Protein AF-A0A6C0BBP8-F1 (afdb_monomer_lite)

Sequence (235 aa):
MVKAAHTRLFLDLDGVFFDFEKSAIAILGESTKQAELKKREIWHELMDHKPSFFANLELMPGADALWLEIREFLERSGQNTPIFLTGCPRYKREEAEMGKEACVKKYFIKGEVHKISVKEDATIDDAMVYQERLNELLKTVGPNDAILILCRPDQKNFFSLTLPIPILLDDRDKAGPLWTQHPASLFIHHTSEPAANNNNSVRASLSEKAVDRSIERLREMKGGNRRITHRKRRT

pLDDT: mean 88.37, std 14.32, range [35.22, 98.81]

Structure (mmCIF, N/CA/C/O backbone):
data_AF-A0A6C0BBP8-F1
#
_entry.id   AF-A0A6C0BBP8-F1
#
loop_
_atom_site.group_PDB
_atom_site.id
_atom_site.type_symbol
_atom_site.label_atom_id
_atom_site.label_alt_id
_atom_site.label_comp_id
_atom_site.label_asym_id
_atom_site.label_entity_id
_atom_site.label_seq_id
_atom_site.pdbx_PDB_ins_code
_atom_site.Cartn_x
_atom_site.Cartn_y
_atom_site.Cartn_z
_atom_site.occupancy
_atom_site.B_iso_or_equiv
_atom_site.auth_seq_id
_atom_site.auth_comp_id
_atom_site.auth_asym_id
_atom_site.auth_atom_id
_atom_site.pdbx_PDB_model_num
ATOM 1 N N . MET A 1 1 ? 2.585 -2.259 25.552 1.00 56.44 1 MET A N 1
ATOM 2 C CA . MET A 1 1 ? 2.124 -3.008 24.362 1.00 56.44 1 MET A CA 1
ATOM 3 C C . MET A 1 1 ? 0.931 -2.264 23.782 1.00 56.44 1 MET A C 1
ATOM 5 O O . MET A 1 1 ? 0.000 -1.997 24.536 1.00 56.44 1 MET A O 1
ATOM 9 N N . VAL A 1 2 ? 0.989 -1.844 22.516 1.00 59.41 2 VAL A N 1
ATOM 10 C CA . VAL A 1 2 ? -0.114 -1.112 21.866 1.00 59.41 2 VAL A CA 1
ATOM 11 C C . VAL A 1 2 ? -1.269 -2.087 21.624 1.00 59.41 2 VAL A C 1
ATOM 13 O O . VAL A 1 2 ? -1.043 -3.177 21.108 1.00 59.41 2 VAL A O 1
ATOM 16 N N . LYS A 1 3 ? -2.487 -1.729 22.048 1.00 66.69 3 LYS A N 1
ATOM 17 C CA . LYS A 1 3 ? -3.697 -2.532 21.810 1.00 66.69 3 LYS A CA 1
ATOM 18 C C . LYS A 1 3 ? -4.296 -2.161 20.455 1.00 66.69 3 LYS A C 1
ATOM 20 O O . LYS A 1 3 ? -4.411 -0.972 20.170 1.00 66.69 3 LYS A O 1
ATOM 25 N N . ALA A 1 4 ? -4.770 -3.151 19.695 1.00 68.69 4 ALA A N 1
ATOM 26 C CA . ALA A 1 4 ? -5.400 -2.955 18.383 1.00 68.69 4 ALA A CA 1
ATOM 27 C C . ALA A 1 4 ? -6.434 -1.808 18.330 1.00 68.69 4 ALA A C 1
ATOM 29 O O . ALA A 1 4 ? -6.393 -1.024 17.389 1.00 68.69 4 ALA A O 1
ATOM 30 N N . ALA A 1 5 ? -7.279 -1.637 19.360 1.00 69.94 5 ALA A N 1
ATOM 31 C CA . ALA A 1 5 ? -8.317 -0.589 19.457 1.00 69.94 5 ALA A CA 1
ATOM 32 C C . ALA A 1 5 ? -7.810 0.870 19.358 1.00 69.94 5 ALA A C 1
ATOM 34 O O . ALA A 1 5 ? -8.608 1.798 19.338 1.00 69.94 5 ALA A O 1
ATOM 35 N N . HIS A 1 6 ? -6.493 1.084 19.334 1.00 83.94 6 HIS A N 1
ATOM 36 C CA . HIS A 1 6 ? -5.866 2.398 19.198 1.00 83.94 6 HIS A CA 1
ATOM 37 C C . HIS A 1 6 ? -4.852 2.410 18.052 1.00 83.94 6 HIS A C 1
ATOM 39 O O . HIS A 1 6 ? -3.803 3.038 18.178 1.00 83.94 6 HIS A O 1
ATOM 45 N N . THR A 1 7 ? -5.129 1.702 16.955 1.00 92.06 7 THR A N 1
ATOM 46 C CA . THR A 1 7 ? -4.211 1.622 15.810 1.00 92.06 7 THR A CA 1
ATOM 47 C C . THR A 1 7 ? -4.912 1.822 14.477 1.00 92.06 7 THR A C 1
ATOM 49 O O . THR A 1 7 ? -6.102 1.533 14.347 1.00 92.06 7 THR A O 1
ATOM 52 N N . ARG A 1 8 ? -4.165 2.322 13.491 1.00 95.00 8 ARG 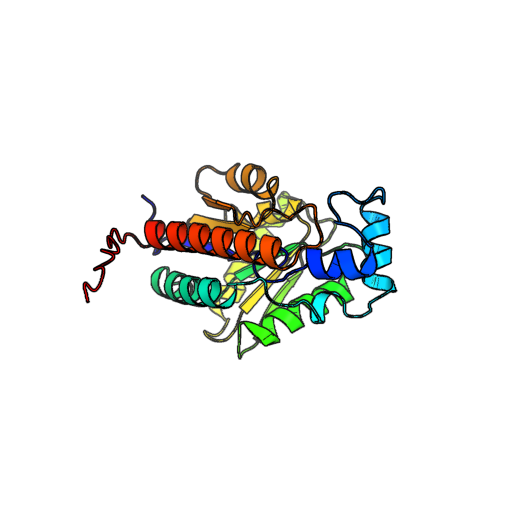A N 1
ATOM 53 C CA . ARG A 1 8 ? -4.596 2.465 12.099 1.00 95.00 8 ARG A CA 1
ATOM 54 C C . ARG A 1 8 ? -3.652 1.679 11.203 1.00 95.00 8 ARG A C 1
ATOM 56 O O . ARG A 1 8 ? -2.474 2.002 11.136 1.00 95.00 8 ARG A O 1
ATOM 63 N N . LEU A 1 9 ? -4.154 0.648 10.536 1.00 97.56 9 LEU A N 1
ATOM 64 C CA . LEU A 1 9 ? -3.364 -0.228 9.680 1.00 97.56 9 LEU A CA 1
ATOM 65 C C . LEU A 1 9 ? -3.413 0.245 8.222 1.00 97.56 9 LEU A C 1
ATOM 67 O O . LEU A 1 9 ? -4.486 0.325 7.618 1.00 97.56 9 LEU A O 1
ATOM 71 N N . PHE A 1 10 ? -2.228 0.511 7.679 1.00 98.56 10 PHE A N 1
ATOM 72 C CA . PHE A 1 10 ? -1.945 0.792 6.279 1.00 98.56 10 PHE A CA 1
ATOM 73 C C . PHE A 1 10 ? -1.281 -0.422 5.634 1.00 98.56 10 PHE A C 1
ATOM 75 O O . PHE A 1 10 ? -0.396 -1.050 6.220 1.00 98.56 10 PHE A O 1
ATOM 82 N N . LEU A 1 11 ? -1.711 -0.732 4.418 1.00 98.69 11 LEU A N 1
ATOM 83 C CA . LEU A 1 11 ? -1.349 -1.952 3.711 1.00 98.69 11 LEU A CA 1
ATOM 84 C C . LEU A 1 11 ? -0.648 -1.619 2.394 1.00 98.69 11 LEU A C 1
ATOM 86 O O . LEU A 1 11 ? -1.263 -1.000 1.524 1.00 98.69 11 LEU A O 1
ATOM 90 N N . ASP A 1 12 ? 0.608 -2.025 2.216 1.00 98.25 12 ASP A N 1
ATOM 91 C CA . ASP A 1 12 ? 1.195 -2.018 0.875 1.00 98.25 12 ASP A CA 1
ATOM 92 C C . ASP A 1 12 ? 0.559 -3.098 -0.010 1.00 98.25 12 ASP A C 1
ATOM 94 O O . ASP A 1 12 ? -0.065 -4.036 0.486 1.00 98.25 12 ASP A O 1
ATOM 98 N N . LEU A 1 13 ? 0.701 -2.949 -1.327 1.00 97.88 13 LEU A N 1
ATOM 99 C CA . LEU A 1 13 ? 0.168 -3.884 -2.317 1.00 97.88 13 LEU A CA 1
ATOM 100 C C . LEU A 1 13 ? 1.257 -4.765 -2.930 1.00 97.88 13 LEU A C 1
ATOM 102 O O . LEU A 1 13 ? 1.220 -5.989 -2.788 1.00 97.88 13 LEU A O 1
ATOM 106 N N . ASP A 1 14 ? 2.200 -4.147 -3.638 1.00 95.06 14 ASP A N 1
ATOM 107 C CA . ASP A 1 14 ? 3.232 -4.856 -4.396 1.00 95.06 14 ASP A CA 1
ATOM 108 C C . ASP A 1 14 ? 4.225 -5.504 -3.425 1.00 95.06 14 ASP A C 1
ATOM 110 O O . ASP A 1 14 ? 4.727 -4.825 -2.543 1.00 95.06 14 ASP A O 1
ATOM 114 N N . GLY A 1 15 ? 4.503 -6.803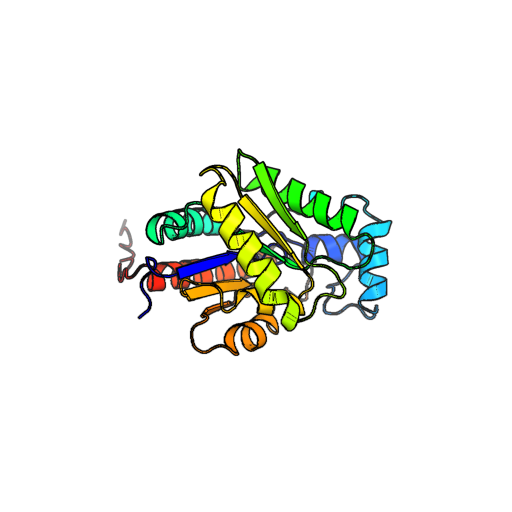 -3.566 1.00 92.62 15 GLY A N 1
ATOM 115 C CA . GLY A 1 15 ? 5.418 -7.530 -2.673 1.00 92.62 15 GLY A CA 1
ATOM 116 C C . GLY A 1 15 ? 4.793 -8.000 -1.353 1.00 92.62 15 GLY A C 1
ATOM 117 O O . GLY A 1 15 ? 5.368 -8.863 -0.691 1.00 92.62 15 GLY A O 1
ATOM 118 N N . VAL A 1 16 ? 3.594 -7.504 -1.017 1.00 95.94 16 VAL A N 1
ATOM 119 C CA . VAL A 1 16 ? 2.778 -7.955 0.124 1.00 95.94 16 VAL A CA 1
ATOM 120 C C . VAL A 1 16 ? 1.633 -8.852 -0.336 1.00 95.94 16 VAL A C 1
ATOM 122 O O . VAL A 1 16 ? 1.549 -10.019 0.034 1.00 95.94 16 VAL A O 1
ATOM 125 N N . PHE A 1 17 ? 0.737 -8.304 -1.154 1.00 96.94 17 PHE A N 1
ATOM 126 C CA . PHE A 1 17 ? -0.427 -9.022 -1.662 1.00 96.94 17 PHE A CA 1
ATOM 127 C C . PHE A 1 17 ? -0.263 -9.446 -3.105 1.00 96.94 17 PHE A C 1
ATOM 129 O O . PHE A 1 17 ? -0.800 -10.481 -3.478 1.00 96.94 17 PHE A O 1
ATOM 136 N N . PHE A 1 18 ? 0.443 -8.657 -3.913 1.00 96.06 18 PHE A N 1
ATOM 137 C CA . PHE A 1 18 ? 0.603 -8.907 -5.339 1.00 96.06 18 PHE A CA 1
ATOM 138 C C . PHE A 1 18 ? 2.038 -9.262 -5.692 1.00 96.06 18 PHE A C 1
ATOM 140 O O . PHE A 1 18 ? 2.983 -8.585 -5.278 1.00 96.06 18 PHE A O 1
ATOM 147 N N . ASP A 1 19 ? 2.186 -10.300 -6.510 1.00 93.56 19 ASP A N 1
ATOM 148 C CA . ASP A 1 19 ? 3.472 -10.808 -6.959 1.00 93.56 19 ASP A CA 1
ATOM 149 C C . ASP A 1 19 ? 4.033 -9.967 -8.121 1.00 93.56 19 ASP A C 1
ATOM 151 O O . ASP A 1 19 ? 4.077 -10.365 -9.294 1.00 93.56 19 ASP A O 1
ATOM 155 N N . PHE A 1 20 ? 4.436 -8.746 -7.765 1.00 93.62 20 PHE A N 1
ATOM 156 C CA . PHE A 1 20 ? 5.046 -7.779 -8.672 1.00 93.62 20 PHE A CA 1
ATOM 157 C C . PHE A 1 20 ? 6.337 -8.324 -9.287 1.00 93.62 20 PHE A C 1
ATOM 159 O O . PHE A 1 20 ? 6.495 -8.281 -10.503 1.00 93.62 20 PHE A O 1
ATOM 166 N N . GLU A 1 21 ? 7.239 -8.875 -8.468 1.00 91.31 21 GLU A N 1
ATOM 167 C CA . GLU A 1 21 ? 8.540 -9.364 -8.941 1.00 91.31 21 GLU A CA 1
ATOM 168 C C . GLU A 1 21 ? 8.397 -10.533 -9.920 1.00 91.31 21 GLU A C 1
ATOM 170 O O . GLU A 1 21 ? 9.077 -10.525 -10.938 1.00 91.31 21 GLU A O 1
ATOM 175 N N . LYS A 1 22 ? 7.495 -11.503 -9.696 1.00 90.44 22 LYS A N 1
ATOM 176 C CA . LYS A 1 22 ? 7.255 -12.582 -10.675 1.00 90.44 22 LYS A CA 1
ATOM 177 C C . LYS A 1 22 ? 6.798 -12.021 -12.019 1.00 90.44 22 LYS A C 1
ATOM 179 O O . LYS A 1 22 ? 7.275 -12.449 -13.068 1.00 90.44 22 LYS A O 1
ATOM 184 N N . SER A 1 23 ? 5.881 -11.055 -11.983 1.00 91.69 23 SER A N 1
ATOM 185 C CA . SER A 1 23 ? 5.358 -10.417 -13.193 1.00 91.69 23 SER A CA 1
ATOM 186 C C . SER A 1 23 ? 6.420 -9.575 -13.899 1.00 91.69 23 SER A C 1
ATOM 188 O O . SER A 1 23 ? 6.456 -9.553 -15.126 1.00 91.69 23 SER A O 1
ATOM 190 N N . ALA A 1 24 ? 7.293 -8.911 -13.139 1.00 92.06 24 ALA A N 1
ATOM 191 C CA . ALA A 1 24 ? 8.397 -8.128 -13.673 1.00 92.06 24 ALA A CA 1
ATOM 192 C C . ALA A 1 24 ? 9.485 -9.016 -14.290 1.00 92.06 24 ALA A C 1
ATOM 194 O O . ALA A 1 24 ? 9.882 -8.769 -15.422 1.00 92.06 24 ALA A O 1
ATOM 195 N N . ILE A 1 25 ? 9.893 -10.094 -13.614 1.00 91.25 25 ILE A N 1
ATOM 196 C CA . ILE A 1 25 ? 10.848 -11.091 -14.129 1.00 91.25 25 ILE A CA 1
ATOM 197 C C . ILE A 1 25 ? 10.368 -11.680 -15.458 1.00 91.25 25 ILE A C 1
ATOM 199 O O . ILE A 1 25 ? 11.166 -11.877 -16.367 1.00 91.25 25 ILE A O 1
ATOM 203 N N . ALA A 1 26 ? 9.066 -11.936 -15.606 1.00 90.88 26 ALA A N 1
ATOM 204 C CA . ALA A 1 26 ? 8.515 -12.460 -16.855 1.00 90.88 26 ALA A CA 1
ATOM 205 C C . ALA A 1 26 ? 8.679 -11.504 -18.056 1.00 90.88 26 ALA A C 1
ATOM 207 O O . ALA A 1 26 ? 8.594 -11.957 -19.194 1.00 90.88 26 ALA A O 1
ATOM 208 N N . ILE A 1 27 ? 8.893 -10.206 -17.807 1.00 91.88 27 ILE A N 1
ATOM 209 C CA . ILE A 1 27 ? 9.120 -9.178 -18.834 1.00 91.88 27 ILE A CA 1
ATOM 210 C C . ILE A 1 27 ? 10.618 -8.877 -18.972 1.00 91.88 27 ILE A C 1
ATOM 212 O O . ILE A 1 27 ? 11.138 -8.860 -20.080 1.00 91.88 27 ILE A O 1
ATOM 216 N N . LEU A 1 28 ? 11.310 -8.661 -17.852 1.00 90.81 28 LEU A N 1
ATOM 217 C CA . LEU A 1 28 ? 12.706 -8.216 -17.814 1.00 90.81 28 LEU A CA 1
ATOM 218 C C . LEU A 1 28 ? 13.717 -9.365 -17.941 1.00 90.81 28 LEU A C 1
ATOM 220 O O . LEU A 1 28 ? 14.885 -9.124 -18.215 1.00 90.81 28 LEU A O 1
ATOM 224 N N . GLY A 1 29 ? 13.298 -10.605 -17.685 1.00 89.44 29 GLY A N 1
ATOM 225 C CA . GLY A 1 29 ? 14.171 -11.779 -17.588 1.00 89.44 29 GLY A CA 1
ATOM 226 C C . GLY A 1 29 ? 14.846 -11.961 -16.221 1.00 89.44 29 GLY A C 1
ATOM 227 O O . GLY A 1 29 ? 15.272 -13.071 -15.901 1.00 89.44 29 GLY A O 1
ATOM 228 N N . GLU A 1 30 ? 14.890 -10.920 -15.387 1.00 87.81 30 GLU A N 1
ATOM 229 C CA . GLU A 1 30 ? 15.532 -10.911 -14.066 1.00 87.81 30 GLU A CA 1
ATOM 230 C C . GLU A 1 30 ? 14.780 -10.038 -13.041 1.00 87.81 30 GLU A C 1
ATOM 232 O O . GLU A 1 30 ? 13.800 -9.364 -13.367 1.00 87.81 30 GLU A O 1
ATOM 237 N N . SER A 1 31 ? 15.206 -10.076 -11.771 1.00 87.00 31 SER A N 1
ATOM 238 C CA . SER A 1 31 ? 14.578 -9.297 -10.692 1.00 87.00 31 SER A CA 1
ATOM 239 C C . SER A 1 31 ? 14.795 -7.797 -10.882 1.00 87.00 31 SER A C 1
ATOM 241 O O . SER A 1 31 ? 15.891 -7.361 -11.234 1.00 87.00 31 SER A O 1
ATOM 243 N N . THR A 1 32 ? 13.806 -6.971 -10.515 1.00 87.44 32 THR A N 1
ATOM 244 C CA . THR A 1 32 ? 13.956 -5.504 -10.602 1.00 87.44 32 THR A CA 1
ATOM 245 C C . THR A 1 32 ? 15.028 -4.948 -9.662 1.00 87.44 32 THR A C 1
ATOM 247 O O . THR A 1 32 ? 15.497 -3.826 -9.851 1.00 87.44 32 THR A O 1
ATOM 250 N N . LYS A 1 33 ? 15.430 -5.725 -8.645 1.00 83.12 33 LYS A N 1
ATOM 251 C CA . LYS A 1 33 ? 16.523 -5.386 -7.722 1.00 83.12 33 LYS A CA 1
ATOM 252 C C . LYS A 1 33 ? 17.910 -5.702 -8.294 1.00 83.12 33 LYS A C 1
ATOM 254 O O . LYS A 1 33 ? 18.888 -5.178 -7.770 1.00 83.12 33 LYS A O 1
ATOM 259 N N . GLN A 1 34 ? 17.987 -6.578 -9.296 1.00 82.88 34 GLN A N 1
ATOM 260 C CA . GLN A 1 34 ? 19.232 -7.050 -9.915 1.00 82.88 34 GLN A CA 1
ATOM 261 C C . GLN A 1 34 ? 19.459 -6.456 -11.304 1.00 82.88 34 GLN A C 1
ATOM 263 O O . GLN A 1 34 ? 20.612 -6.300 -11.690 1.00 82.88 34 GLN A O 1
ATOM 268 N N . ALA A 1 35 ? 18.376 -6.071 -11.986 1.00 81.38 35 ALA A N 1
ATOM 269 C CA . ALA A 1 35 ? 18.420 -5.490 -13.315 1.00 81.38 35 ALA A CA 1
ATOM 270 C C . ALA A 1 35 ? 19.452 -4.364 -13.429 1.00 81.38 35 ALA A C 1
ATOM 272 O O . ALA A 1 35 ? 19.453 -3.413 -12.642 1.00 81.38 35 ALA A O 1
ATOM 273 N N . GLU A 1 36 ? 20.281 -4.441 -14.470 1.00 83.50 36 GLU A N 1
ATOM 274 C CA . GLU A 1 36 ? 21.248 -3.387 -14.808 1.00 83.50 36 GLU A CA 1
ATOM 275 C C . GLU A 1 36 ? 20.557 -2.097 -15.294 1.00 83.50 36 GLU A C 1
ATOM 277 O O . GLU A 1 36 ? 21.160 -1.020 -15.327 1.00 83.50 36 GLU A O 1
ATOM 282 N N . LEU A 1 37 ? 19.269 -2.195 -15.638 1.00 83.12 37 LEU A N 1
ATOM 283 C CA . LEU A 1 37 ? 18.431 -1.084 -16.068 1.00 83.12 37 LEU A CA 1
ATOM 284 C C . LEU A 1 37 ? 18.240 -0.046 -14.961 1.00 83.12 37 LEU A C 1
ATOM 286 O O . LEU A 1 37 ? 17.970 -0.341 -13.793 1.00 83.12 37 LEU A O 1
ATOM 290 N N . LYS A 1 38 ? 18.252 1.229 -15.350 1.00 88.75 38 LYS A N 1
ATOM 291 C CA . LYS A 1 38 ? 17.847 2.310 -14.454 1.00 88.75 38 LYS A CA 1
ATOM 292 C C . LYS A 1 38 ? 16.368 2.156 -14.131 1.00 88.75 38 LYS A C 1
ATOM 294 O O . LYS A 1 38 ? 15.549 1.811 -14.976 1.00 88.75 38 LYS A O 1
ATOM 299 N N . LYS A 1 39 ? 15.974 2.579 -12.929 1.00 85.06 39 LYS A N 1
ATOM 300 C CA . LYS A 1 39 ? 14.572 2.535 -12.476 1.00 85.06 39 LYS A CA 1
ATOM 301 C C . LYS A 1 39 ? 13.571 3.137 -13.472 1.00 85.06 39 LYS A C 1
ATOM 303 O O . LYS A 1 39 ? 12.444 2.668 -13.557 1.00 85.06 39 LYS A O 1
ATOM 308 N N . ARG A 1 40 ? 13.955 4.191 -14.201 1.00 88.12 40 ARG A N 1
ATOM 309 C CA . ARG A 1 40 ? 13.107 4.783 -15.246 1.00 88.12 40 ARG A CA 1
ATOM 310 C C . ARG A 1 40 ? 12.868 3.803 -16.397 1.00 88.12 40 ARG A C 1
ATOM 312 O O . ARG A 1 40 ? 11.730 3.674 -16.823 1.00 88.12 40 ARG A O 1
ATOM 319 N N . GLU A 1 41 ? 13.918 3.137 -16.863 1.00 90.94 41 GLU A N 1
ATOM 320 C CA . GLU A 1 41 ? 13.879 2.165 -17.962 1.00 90.94 41 GLU A CA 1
ATOM 321 C C . GLU A 1 41 ? 13.039 0.951 -17.567 1.00 90.94 41 GLU A C 1
ATOM 323 O O . GLU A 1 41 ? 12.155 0.574 -18.320 1.00 90.94 41 GLU A O 1
ATOM 328 N N . ILE A 1 42 ? 13.182 0.452 -16.331 1.00 91.38 42 ILE A N 1
ATOM 329 C CA . ILE A 1 42 ? 12.315 -0.613 -15.795 1.00 91.38 42 ILE A CA 1
ATOM 330 C C . ILE A 1 42 ? 10.830 -0.258 -15.954 1.00 91.38 42 ILE A C 1
ATOM 332 O O . ILE A 1 42 ? 10.040 -1.084 -16.397 1.00 91.38 42 ILE A O 1
ATOM 336 N N . TRP A 1 43 ? 10.419 0.972 -15.625 1.00 92.06 43 TRP A N 1
ATOM 337 C CA . TRP A 1 43 ? 9.009 1.352 -15.771 1.00 92.06 43 TRP A CA 1
ATOM 338 C C . TRP A 1 43 ? 8.546 1.430 -17.222 1.00 92.06 43 TRP A C 1
ATOM 340 O O . TRP A 1 43 ? 7.390 1.101 -17.478 1.00 92.06 43 TRP A O 1
ATOM 350 N N . HIS A 1 44 ? 9.415 1.844 -18.146 1.00 92.31 44 HIS A N 1
ATOM 351 C CA . HIS A 1 44 ? 9.116 1.782 -19.576 1.00 92.31 44 HIS A CA 1
ATOM 352 C C . HIS A 1 44 ? 8.905 0.330 -20.005 1.00 92.31 44 HIS A C 1
ATOM 354 O O . HIS A 1 44 ? 7.838 -0.002 -20.509 1.00 92.31 44 HIS A O 1
ATOM 360 N N . GLU A 1 45 ? 9.850 -0.553 -19.682 1.00 93.06 45 GLU A N 1
ATOM 361 C CA . GLU A 1 45 ? 9.767 -1.974 -20.023 1.00 93.06 45 GLU A CA 1
ATOM 362 C C . GLU A 1 45 ? 8.469 -2.616 -19.521 1.00 93.06 45 GLU A C 1
ATOM 364 O O . GLU A 1 45 ? 7.734 -3.223 -20.300 1.00 93.06 45 GLU A O 1
ATOM 369 N N . LEU A 1 46 ? 8.132 -2.424 -18.242 1.00 92.75 46 LEU A N 1
ATOM 370 C CA . LEU A 1 46 ? 6.941 -3.028 -17.640 1.00 92.75 46 LEU A CA 1
ATOM 371 C C . LEU A 1 46 ? 5.631 -2.472 -18.214 1.00 92.75 46 LEU A C 1
ATOM 373 O O . LEU A 1 46 ? 4.700 -3.237 -18.472 1.00 92.75 46 LEU A O 1
ATOM 377 N N . MET A 1 47 ? 5.537 -1.150 -18.386 1.00 91.81 47 MET A N 1
ATOM 378 C CA . MET A 1 47 ? 4.280 -0.480 -18.743 1.00 91.81 47 MET A CA 1
ATOM 379 C C . MET A 1 47 ? 4.040 -0.393 -20.257 1.00 91.81 47 MET A C 1
ATOM 381 O O . MET A 1 47 ? 2.895 -0.208 -20.674 1.00 91.81 47 MET A O 1
ATOM 385 N N . ASP A 1 48 ? 5.081 -0.515 -21.083 1.00 91.62 48 ASP A N 1
ATOM 386 C CA . ASP A 1 48 ? 4.958 -0.503 -22.545 1.00 91.62 48 ASP A CA 1
ATOM 387 C C . ASP A 1 48 ? 4.744 -1.912 -23.111 1.00 91.62 48 ASP A C 1
ATOM 389 O O . ASP A 1 48 ? 3.872 -2.091 -23.961 1.00 91.62 48 ASP A O 1
ATOM 393 N N . HIS A 1 49 ? 5.444 -2.932 -22.597 1.00 85.94 49 HIS A N 1
ATOM 394 C CA . HIS A 1 49 ? 5.282 -4.314 -23.075 1.00 85.94 49 HIS A CA 1
ATOM 395 C C . HIS A 1 49 ? 3.998 -4.981 -22.585 1.00 85.94 49 HIS A C 1
ATOM 397 O O . HIS A 1 49 ? 3.480 -5.892 -23.234 1.00 85.94 49 HIS A O 1
ATOM 403 N N . LYS A 1 50 ? 3.468 -4.543 -21.439 1.00 83.81 50 LYS A N 1
ATOM 404 C CA . LYS A 1 50 ? 2.233 -5.083 -20.873 1.00 83.81 50 LYS A CA 1
ATOM 405 C C . LYS A 1 50 ? 1.301 -3.950 -20.446 1.00 83.81 50 LYS A C 1
ATOM 407 O O . LYS A 1 50 ? 1.220 -3.640 -19.254 1.00 83.81 50 LYS A O 1
ATOM 412 N N . PRO A 1 51 ? 0.550 -3.351 -21.391 1.00 75.88 51 PRO A N 1
ATOM 413 C CA . PRO A 1 51 ? -0.575 -2.491 -21.043 1.00 75.88 51 PRO A CA 1
ATOM 414 C C . PRO A 1 51 ? -1.467 -3.228 -20.034 1.00 75.88 51 PRO A C 1
ATOM 416 O O . PRO A 1 51 ? -1.734 -4.421 -20.185 1.00 75.88 51 PRO A O 1
ATOM 419 N N . SER A 1 52 ? -1.858 -2.555 -18.951 1.00 88.75 52 SER A N 1
ATOM 420 C CA . SER A 1 52 ? -2.542 -3.178 -17.802 1.00 88.75 52 SER A CA 1
ATOM 421 C C . SER A 1 52 ? -1.680 -4.118 -16.937 1.00 88.75 52 SER A C 1
ATOM 423 O O . SER A 1 52 ? -2.226 -5.000 -16.271 1.00 88.75 52 SER A O 1
ATOM 425 N N . PHE A 1 53 ? -0.355 -3.925 -16.888 1.00 94.88 53 PHE A N 1
ATOM 426 C CA . PHE A 1 53 ? 0.572 -4.671 -16.020 1.00 94.88 53 PHE A CA 1
ATOM 427 C C . PHE A 1 53 ? 0.023 -4.861 -14.596 1.00 94.88 53 PHE A C 1
ATOM 429 O O . PHE A 1 53 ? -0.148 -5.993 -14.145 1.00 94.88 53 PHE A O 1
ATOM 436 N N . PHE A 1 54 ? -0.343 -3.760 -13.926 1.00 95.62 54 PHE A N 1
ATOM 437 C CA . PHE A 1 54 ? -0.834 -3.794 -12.546 1.00 95.62 54 PHE A CA 1
ATOM 438 C C . PHE A 1 54 ? -2.185 -4.498 -12.387 1.00 95.62 54 PHE A C 1
ATOM 440 O O . PHE A 1 54 ? -2.389 -5.148 -11.372 1.00 95.62 54 PHE A O 1
ATOM 447 N N . ALA A 1 55 ? -3.084 -4.418 -13.374 1.00 95.31 55 ALA A N 1
ATOM 448 C CA . ALA A 1 55 ? -4.410 -5.046 -13.298 1.00 95.31 55 ALA A CA 1
ATOM 449 C C . ALA A 1 55 ? -4.352 -6.584 -13.362 1.00 95.31 55 ALA A C 1
ATOM 451 O O . ALA A 1 55 ? -5.309 -7.268 -13.000 1.00 95.31 55 ALA A O 1
ATOM 452 N N . ASN A 1 56 ? -3.234 -7.120 -13.857 1.00 93.94 56 ASN A N 1
ATOM 453 C CA . ASN A 1 56 ? -3.030 -8.541 -14.108 1.00 93.94 56 ASN A CA 1
ATOM 454 C C . ASN A 1 56 ? -2.074 -9.194 -13.106 1.00 93.94 56 ASN A C 1
ATOM 456 O O . ASN A 1 56 ? -1.631 -10.318 -13.341 1.00 93.94 56 ASN A O 1
ATOM 460 N N . LEU A 1 57 ? -1.734 -8.504 -12.015 1.00 94.94 57 LEU A N 1
ATOM 461 C CA . LEU A 1 57 ? -0.892 -9.090 -10.984 1.00 94.94 57 LEU A CA 1
ATOM 462 C C . LEU A 1 57 ? -1.620 -10.246 -10.289 1.00 94.94 57 LEU A C 1
ATOM 464 O O . LEU A 1 57 ? -2.805 -10.173 -9.937 1.00 94.94 57 LEU A O 1
ATOM 468 N N . GLU A 1 58 ? -0.883 -11.332 -10.095 1.00 94.00 58 GLU A N 1
ATOM 469 C CA . GLU A 1 58 ? -1.323 -12.476 -9.307 1.00 94.00 58 GLU A CA 1
ATOM 470 C C . GLU A 1 58 ? -1.119 -12.200 -7.818 1.00 94.00 58 GLU A C 1
ATOM 472 O O . GLU A 1 58 ? -0.258 -11.404 -7.433 1.00 94.00 58 GLU A O 1
ATOM 477 N N . LEU A 1 59 ? -1.910 -12.861 -6.973 1.00 95.06 59 LEU A N 1
ATOM 478 C CA . LEU A 1 59 ? -1.703 -12.805 -5.532 1.00 95.06 59 LEU A CA 1
ATOM 479 C C . LEU A 1 59 ? -0.391 -13.501 -5.137 1.00 95.06 59 LEU A C 1
ATOM 481 O O . LEU A 1 59 ? -0.024 -14.528 -5.708 1.00 95.06 59 LEU A O 1
ATOM 485 N N . MET A 1 60 ? 0.275 -12.966 -4.118 1.00 93.50 60 MET A N 1
ATOM 486 C CA . MET A 1 60 ? 1.372 -13.637 -3.427 1.00 93.50 60 MET A CA 1
ATOM 487 C C . MET A 1 60 ? 0.856 -14.927 -2.765 1.00 93.50 60 MET A C 1
ATOM 489 O O . MET A 1 60 ? -0.262 -14.944 -2.236 1.00 93.50 60 MET A O 1
ATOM 493 N N . PRO A 1 61 ? 1.649 -16.011 -2.732 1.00 91.44 61 PRO A N 1
ATOM 494 C CA . PRO A 1 61 ? 1.304 -17.201 -1.957 1.00 91.44 61 PRO A CA 1
ATOM 495 C C . PRO A 1 61 ? 1.033 -16.857 -0.482 1.00 91.44 61 PRO A C 1
ATOM 497 O O . PRO A 1 61 ? 1.860 -16.215 0.169 1.00 91.44 61 PRO A O 1
ATOM 500 N N . GLY A 1 62 ? -0.135 -17.262 0.030 1.00 93.31 62 GLY A N 1
ATOM 501 C CA . GLY A 1 62 ? -0.603 -16.969 1.393 1.00 93.31 62 GLY A CA 1
ATOM 502 C C . GLY A 1 62 ? -1.280 -15.601 1.584 1.00 93.31 62 GLY A C 1
ATOM 503 O O . GLY A 1 62 ? -1.663 -15.261 2.706 1.00 93.31 62 GLY A O 1
ATOM 504 N N . ALA A 1 63 ? -1.454 -14.803 0.523 1.00 94.62 63 ALA A N 1
ATOM 505 C CA . ALA A 1 63 ? -2.119 -13.498 0.600 1.00 94.62 63 ALA A CA 1
ATOM 506 C C . ALA A 1 63 ? -3.571 -13.582 1.109 1.00 94.62 63 ALA A C 1
ATOM 508 O O . ALA A 1 63 ? -4.049 -12.663 1.771 1.00 94.62 63 ALA A O 1
ATOM 509 N N . ASP A 1 64 ? -4.268 -14.681 0.830 1.00 95.19 64 ASP A N 1
ATOM 510 C CA . ASP A 1 64 ? -5.615 -14.978 1.318 1.00 95.19 64 ASP A CA 1
ATOM 511 C C . ASP A 1 64 ? -5.647 -15.187 2.840 1.00 95.19 64 ASP A C 1
ATOM 513 O O . ASP A 1 64 ? -6.476 -14.592 3.534 1.00 95.19 64 ASP A O 1
ATOM 517 N N . ALA A 1 65 ? -4.700 -15.964 3.373 1.00 96.12 65 ALA A N 1
ATOM 518 C CA . ALA A 1 65 ? -4.536 -16.170 4.809 1.00 96.12 65 ALA A CA 1
ATOM 519 C C . ALA A 1 65 ? -4.167 -14.861 5.525 1.00 96.12 65 ALA A C 1
ATOM 521 O O . ALA A 1 65 ? -4.737 -14.540 6.573 1.00 96.12 65 ALA A O 1
ATOM 522 N N . LEU A 1 66 ? -3.263 -14.070 4.934 1.00 97.31 66 LEU A N 1
ATOM 523 C CA . LEU A 1 66 ? -2.916 -12.743 5.440 1.00 97.31 66 LEU A CA 1
ATOM 524 C C . LEU A 1 66 ? -4.136 -11.812 5.447 1.00 97.31 66 LEU A C 1
ATOM 526 O O . LEU A 1 66 ? -4.392 -11.133 6.443 1.00 97.31 66 LEU A O 1
ATOM 530 N N . TRP A 1 67 ? -4.909 -11.797 4.359 1.00 97.75 67 TRP A N 1
ATOM 531 C CA . TRP A 1 67 ? -6.099 -10.959 4.239 1.00 97.75 67 TRP A CA 1
ATOM 532 C C . TRP A 1 67 ? -7.159 -11.302 5.287 1.00 97.75 67 TRP A C 1
ATOM 534 O O . TRP A 1 67 ? -7.726 -10.396 5.901 1.00 97.75 67 TRP A O 1
ATOM 544 N N . LEU A 1 68 ? -7.389 -12.591 5.553 1.00 96.25 68 LEU A N 1
ATOM 545 C CA . LEU A 1 68 ? -8.301 -13.034 6.607 1.00 96.25 68 LEU A CA 1
ATOM 546 C C . LEU A 1 68 ? -7.880 -12.492 7.984 1.00 96.25 68 LEU A C 1
ATOM 548 O O . LEU A 1 68 ? -8.696 -11.910 8.700 1.00 96.25 68 LEU A O 1
ATOM 552 N N . GLU A 1 69 ? -6.598 -12.617 8.335 1.00 96.38 69 GLU A N 1
ATOM 553 C CA . GLU A 1 69 ? -6.074 -12.123 9.614 1.00 96.38 69 GLU A CA 1
ATOM 554 C C . GLU A 1 69 ? -6.181 -10.593 9.734 1.00 96.38 69 GLU A C 1
ATOM 556 O O . GLU A 1 69 ? -6.493 -10.071 10.814 1.00 96.38 69 GLU A O 1
ATOM 561 N N . ILE A 1 70 ? -5.954 -9.880 8.626 1.00 96.44 70 ILE A N 1
ATOM 562 C CA . ILE A 1 70 ? -6.108 -8.426 8.530 1.00 96.44 70 ILE A CA 1
ATOM 563 C C . ILE A 1 70 ? -7.561 -8.023 8.741 1.00 96.44 70 ILE A C 1
ATOM 565 O O . ILE A 1 70 ? -7.809 -7.129 9.541 1.00 96.44 70 ILE A O 1
ATOM 569 N N . ARG A 1 71 ? -8.532 -8.687 8.104 1.00 95.19 71 ARG A N 1
ATOM 570 C CA . ARG A 1 71 ? -9.962 -8.395 8.313 1.00 95.19 71 ARG A CA 1
ATOM 571 C C . ARG A 1 71 ? -10.343 -8.508 9.788 1.00 95.19 71 ARG A C 1
ATOM 573 O O . ARG A 1 71 ? -10.969 -7.597 10.324 1.00 95.19 71 ARG A O 1
ATOM 580 N N . GLU A 1 72 ? -9.885 -9.558 10.465 1.00 93.25 72 GLU A N 1
ATOM 581 C CA . GLU A 1 72 ? -10.082 -9.695 11.912 1.00 93.25 72 GLU A CA 1
ATOM 582 C C . GLU A 1 72 ? -9.342 -8.621 12.732 1.00 93.25 72 GLU A C 1
ATOM 584 O O . GLU A 1 72 ? -9.779 -8.246 13.821 1.00 93.25 72 GLU A O 1
ATOM 589 N N . PHE A 1 73 ? -8.171 -8.162 12.274 1.00 94.25 73 PHE A N 1
ATOM 590 C CA . PHE A 1 73 ? -7.429 -7.080 12.929 1.00 94.25 73 PHE A CA 1
ATOM 591 C C . PHE A 1 73 ? -8.183 -5.758 12.833 1.00 94.25 73 PHE A C 1
ATOM 593 O O . PHE A 1 73 ? -8.366 -5.095 13.851 1.00 94.25 73 PHE A O 1
ATOM 600 N N . LEU A 1 74 ? -8.645 -5.428 11.631 1.00 94.19 74 LEU A N 1
ATOM 601 C CA . LEU A 1 74 ? -9.408 -4.230 11.306 1.00 94.19 74 LEU A CA 1
ATOM 602 C C . LEU A 1 74 ? -10.698 -4.136 12.131 1.00 94.19 74 LEU A C 1
ATOM 604 O O . LEU A 1 74 ? -10.958 -3.112 12.760 1.00 94.19 74 LEU A O 1
ATOM 608 N N . GLU A 1 75 ? -11.454 -5.232 12.227 1.00 91.25 75 GLU A N 1
ATOM 609 C CA . GLU A 1 75 ? -12.658 -5.294 13.063 1.00 91.25 75 GLU A CA 1
ATOM 610 C C . GLU A 1 75 ? -12.345 -4.987 14.539 1.00 91.25 75 GLU A C 1
ATOM 612 O O . GLU A 1 75 ? -13.013 -4.172 15.175 1.00 91.25 75 GLU A O 1
ATOM 617 N N . ARG A 1 76 ? -11.276 -5.576 15.090 1.00 89.19 76 ARG A N 1
ATOM 618 C CA . ARG A 1 76 ? -10.878 -5.358 16.493 1.00 89.19 76 ARG A CA 1
ATOM 619 C C . ARG A 1 76 ? -10.272 -3.987 16.762 1.00 89.19 76 ARG A C 1
ATOM 621 O O . ARG A 1 76 ? -10.330 -3.524 17.902 1.00 89.19 76 ARG A O 1
ATOM 628 N N . SER A 1 77 ? -9.638 -3.370 15.768 1.00 89.94 77 SER A N 1
ATOM 629 C CA . SER A 1 77 ? -9.113 -2.013 15.902 1.00 89.94 77 SER A CA 1
ATOM 630 C C . SER A 1 77 ? -10.201 -0.946 15.783 1.00 89.94 77 SER A C 1
ATOM 632 O O . SER A 1 77 ? -9.937 0.212 16.094 1.00 89.94 77 SER A O 1
ATOM 634 N N . GLY A 1 78 ? -11.414 -1.324 15.360 1.00 90.81 78 GLY A N 1
ATOM 635 C CA . GLY A 1 78 ? -12.480 -0.389 15.003 1.00 90.81 78 GLY A CA 1
ATOM 636 C C . GLY A 1 78 ? -12.249 0.294 13.650 1.00 90.81 78 GLY A C 1
ATOM 637 O O . GLY A 1 78 ? -12.967 1.231 13.302 1.00 90.81 78 GLY A O 1
ATOM 638 N N . GLN A 1 79 ? -11.252 -0.150 12.876 1.00 92.62 79 GLN A N 1
ATOM 639 C CA . GLN A 1 79 ? -11.021 0.325 11.518 1.00 92.62 79 GLN A CA 1
ATOM 640 C C . GLN A 1 79 ? -11.902 -0.479 10.557 1.00 92.62 79 GLN A C 1
ATOM 642 O O . GLN A 1 79 ? -11.490 -1.498 10.019 1.00 92.62 79 GLN A O 1
ATOM 647 N N . ASN A 1 80 ? -13.116 0.000 10.299 1.00 87.50 80 ASN A N 1
ATOM 648 C CA . ASN A 1 80 ? -14.092 -0.729 9.477 1.00 87.50 80 ASN A CA 1
ATOM 649 C C . ASN A 1 80 ? -13.748 -0.790 7.977 1.00 87.50 80 ASN A C 1
ATOM 651 O O . ASN A 1 80 ? -14.383 -1.539 7.236 1.00 87.50 80 ASN A O 1
ATOM 655 N N . THR A 1 81 ? -12.746 -0.028 7.531 1.00 94.75 81 THR A N 1
ATOM 656 C CA . THR A 1 81 ? -12.367 0.090 6.120 1.00 94.75 81 THR A CA 1
ATOM 657 C C . THR A 1 81 ? -10.870 -0.176 5.937 1.00 94.75 81 THR A C 1
ATOM 659 O O . THR A 1 81 ? -10.045 0.465 6.598 1.00 94.75 81 THR A O 1
ATOM 662 N N . PRO A 1 82 ? -10.472 -1.098 5.044 1.00 97.75 82 PRO A N 1
ATOM 663 C CA . PRO A 1 82 ? -9.068 -1.289 4.709 1.00 97.75 82 PRO A CA 1
ATOM 664 C C . PRO A 1 82 ? -8.492 -0.046 4.022 1.00 97.75 82 PRO A C 1
ATOM 666 O O . PRO A 1 82 ? -9.128 0.554 3.151 1.00 97.75 82 PRO A O 1
ATOM 669 N N . ILE A 1 83 ? -7.270 0.321 4.409 1.00 98.62 83 ILE A N 1
ATOM 670 C CA . ILE A 1 83 ? -6.524 1.432 3.815 1.00 98.62 83 ILE A CA 1
ATOM 671 C C . ILE A 1 83 ? -5.288 0.853 3.136 1.00 98.62 83 ILE A C 1
ATOM 673 O O . ILE A 1 83 ? -4.345 0.415 3.797 1.00 98.62 83 ILE A O 1
ATOM 677 N N . PHE A 1 84 ? -5.289 0.863 1.810 1.00 98.75 84 PHE A N 1
ATOM 678 C CA . PHE A 1 84 ? -4.122 0.510 1.016 1.00 98.75 84 PHE A CA 1
ATOM 679 C C . PHE A 1 84 ? -3.265 1.757 0.797 1.00 98.75 84 PHE A C 1
ATOM 681 O O . PHE A 1 84 ? -3.773 2.788 0.364 1.00 98.75 84 PHE A O 1
ATOM 688 N N . LEU A 1 85 ? -1.972 1.672 1.102 1.00 98.75 85 LEU A N 1
ATOM 689 C CA . LEU A 1 85 ? -0.984 2.735 0.928 1.00 98.75 85 LEU A CA 1
ATOM 690 C C . LEU A 1 85 ? 0.160 2.203 0.068 1.00 98.75 85 LEU A C 1
ATOM 692 O O . LEU A 1 85 ? 1.126 1.626 0.569 1.00 98.75 85 LEU A O 1
ATOM 696 N N . THR A 1 86 ? 0.036 2.400 -1.242 1.00 98.25 86 THR A N 1
ATOM 697 C CA . THR A 1 86 ? 0.904 1.770 -2.241 1.00 98.25 86 THR A CA 1
ATOM 698 C C . THR A 1 86 ? 1.707 2.792 -3.028 1.00 98.25 86 THR A C 1
ATOM 700 O O . THR A 1 86 ? 1.246 3.886 -3.358 1.00 98.25 86 THR A O 1
ATOM 703 N N . GLY A 1 87 ? 2.920 2.380 -3.400 1.00 96.25 87 GLY A N 1
ATOM 704 C CA . GLY A 1 87 ? 3.706 3.101 -4.394 1.00 96.25 87 GLY A CA 1
ATOM 705 C C . GLY A 1 87 ? 3.010 3.104 -5.759 1.00 96.25 87 GLY A C 1
ATOM 706 O O . GLY A 1 87 ? 2.438 2.087 -6.145 1.00 96.25 87 GLY A O 1
ATOM 707 N N . CYS A 1 88 ? 3.105 4.205 -6.499 1.00 94.94 88 CYS A N 1
ATOM 708 C CA . CYS A 1 88 ? 2.672 4.327 -7.888 1.00 94.94 88 CYS A CA 1
ATOM 709 C C . CYS A 1 88 ? 3.817 4.920 -8.732 1.00 94.94 88 CYS A C 1
ATOM 711 O O . CYS A 1 88 ? 4.461 5.880 -8.286 1.00 94.94 88 CYS A O 1
ATOM 713 N N . PRO A 1 89 ? 4.141 4.353 -9.910 1.00 93.31 89 PRO A N 1
ATOM 714 C CA . PRO A 1 89 ? 5.166 4.917 -10.781 1.00 93.31 89 PRO A CA 1
ATOM 715 C C . PRO A 1 89 ? 4.738 6.284 -11.329 1.00 93.31 89 PRO A C 1
ATOM 717 O O . PRO A 1 89 ? 3.551 6.563 -11.474 1.00 93.31 89 PRO A O 1
ATOM 720 N N . ARG A 1 90 ? 5.728 7.128 -11.651 1.00 92.50 90 ARG A N 1
ATOM 721 C CA . ARG A 1 90 ? 5.497 8.403 -12.358 1.00 92.50 90 ARG A CA 1
ATOM 722 C C . ARG A 1 90 ? 5.159 8.175 -13.829 1.00 92.50 90 ARG A C 1
ATOM 724 O O . ARG A 1 90 ? 4.301 8.828 -14.408 1.00 92.50 90 ARG A O 1
ATOM 731 N N . TYR A 1 91 ? 5.862 7.228 -14.447 1.00 93.50 91 TYR A N 1
ATOM 732 C CA . TYR A 1 91 ? 5.614 6.864 -15.833 1.00 93.50 91 TYR A CA 1
ATOM 733 C C . TYR A 1 91 ? 4.276 6.130 -15.951 1.00 93.50 91 TYR A C 1
ATOM 735 O O . TYR A 1 91 ? 4.037 5.195 -15.186 1.00 93.50 91 TYR A O 1
ATOM 743 N N . LYS A 1 92 ? 3.414 6.574 -16.880 1.00 94.75 92 LYS A N 1
ATOM 744 C CA . LYS A 1 92 ? 2.052 6.042 -17.086 1.00 94.75 92 LYS A CA 1
ATOM 745 C C . LYS A 1 92 ? 1.259 5.903 -15.781 1.00 94.75 92 LYS A C 1
ATOM 747 O O . LYS A 1 92 ? 0.588 4.903 -15.531 1.00 94.75 92 LYS A O 1
ATOM 752 N N . ARG A 1 93 ? 1.359 6.925 -14.926 1.00 94.25 93 ARG A N 1
ATOM 753 C CA . ARG A 1 93 ? 0.783 6.917 -13.582 1.00 94.25 93 ARG A CA 1
ATOM 754 C C . ARG A 1 93 ? -0.704 6.576 -13.575 1.00 94.25 93 ARG A C 1
ATOM 756 O O . ARG A 1 93 ? -1.101 5.694 -12.830 1.00 94.25 93 ARG A O 1
ATOM 763 N N . GLU A 1 94 ? -1.505 7.228 -14.412 1.00 95.12 94 GLU A N 1
ATOM 764 C CA . GLU A 1 94 ? -2.953 6.993 -14.477 1.00 95.12 94 GLU A CA 1
ATOM 765 C C . GLU A 1 94 ? -3.288 5.523 -14.781 1.00 95.12 94 GLU A C 1
ATOM 767 O O . GLU A 1 94 ? -4.101 4.917 -14.085 1.00 95.12 94 GLU A O 1
ATOM 772 N N . GLU A 1 95 ? -2.588 4.904 -15.737 1.00 96.00 95 GLU A N 1
ATOM 773 C CA . GLU A 1 95 ? -2.742 3.477 -16.047 1.00 96.00 95 GLU A CA 1
ATOM 774 C C . GLU A 1 95 ? -2.382 2.586 -14.851 1.00 96.00 95 GLU A C 1
ATOM 776 O O . GLU A 1 95 ? -3.074 1.605 -14.565 1.00 96.00 95 GLU A O 1
ATOM 781 N N . ALA A 1 96 ? -1.317 2.930 -14.121 1.00 95.88 96 ALA A N 1
ATOM 782 C CA . ALA A 1 96 ? -0.913 2.202 -12.925 1.00 95.88 96 ALA A CA 1
ATOM 783 C C . ALA A 1 96 ? -1.924 2.356 -11.776 1.00 95.88 96 ALA A C 1
ATOM 785 O O . ALA A 1 96 ? -2.233 1.372 -11.101 1.00 95.88 96 ALA A O 1
ATOM 786 N N . GLU A 1 97 ? -2.477 3.556 -11.576 1.00 97.38 97 GLU A N 1
ATOM 787 C CA . GLU A 1 97 ? -3.530 3.814 -10.590 1.00 97.38 97 GLU A CA 1
ATOM 788 C C . GLU A 1 97 ? -4.791 3.004 -10.899 1.00 97.38 97 GLU A C 1
ATOM 790 O O . GLU A 1 97 ? -5.309 2.322 -10.012 1.00 97.38 97 GLU A O 1
ATOM 795 N N . MET A 1 98 ? -5.249 3.014 -12.157 1.00 97.38 98 MET A N 1
ATOM 796 C CA . MET A 1 98 ? -6.392 2.207 -12.596 1.00 97.38 98 MET A CA 1
ATOM 797 C C . MET A 1 98 ? -6.140 0.710 -12.409 1.00 97.38 98 MET A C 1
ATOM 799 O O . MET A 1 98 ? -7.015 -0.010 -11.931 1.00 97.38 98 MET A O 1
ATOM 803 N N . GLY A 1 99 ? -4.944 0.226 -12.755 1.00 97.50 99 GLY A N 1
ATOM 804 C CA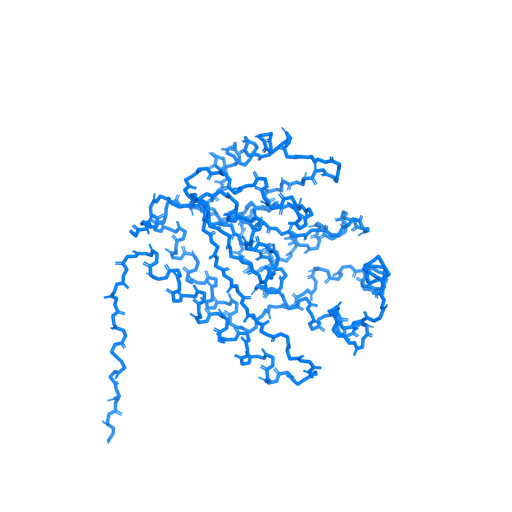 . GLY A 1 99 ? -4.609 -1.188 -12.602 1.00 97.50 99 GLY A CA 1
ATOM 805 C C . GLY A 1 99 ? -4.593 -1.636 -11.140 1.00 97.50 99 GLY A C 1
ATOM 806 O O . GLY A 1 99 ? -5.135 -2.690 -10.810 1.00 97.50 99 GLY A O 1
ATOM 807 N N . LYS A 1 100 ? -4.044 -0.812 -10.243 1.00 98.00 100 LYS A N 1
ATOM 808 C CA . LYS A 1 100 ? -4.053 -1.078 -8.797 1.00 98.00 100 LYS A CA 1
ATOM 809 C C . LYS A 1 100 ? -5.463 -1.035 -8.215 1.00 98.00 100 LYS A C 1
ATOM 811 O O . LYS A 1 100 ? -5.809 -1.907 -7.420 1.00 98.00 100 LYS A O 1
ATOM 816 N N . GLU A 1 101 ? -6.287 -0.076 -8.638 1.00 98.25 101 GLU A N 1
ATOM 817 C CA . GLU A 1 101 ? -7.706 -0.025 -8.275 1.00 98.25 101 GLU A CA 1
ATOM 818 C C . GLU A 1 101 ? -8.434 -1.307 -8.701 1.00 98.25 101 GLU A C 1
ATOM 820 O O . GLU A 1 101 ? -9.108 -1.930 -7.879 1.00 98.25 101 GLU A O 1
ATOM 825 N N . ALA A 1 102 ? -8.255 -1.737 -9.955 1.00 97.62 102 ALA A N 1
ATOM 826 C CA . ALA A 1 102 ? -8.869 -2.953 -10.483 1.00 97.62 102 ALA A CA 1
ATOM 827 C C . ALA A 1 102 ? -8.460 -4.195 -9.678 1.00 97.62 102 ALA A C 1
ATOM 829 O O . ALA A 1 102 ? -9.306 -5.025 -9.346 1.00 97.62 102 ALA A O 1
ATOM 830 N N . CYS A 1 103 ? -7.186 -4.294 -9.297 1.00 97.06 103 CYS A N 1
ATOM 831 C CA . CYS A 1 103 ? -6.687 -5.357 -8.432 1.00 97.06 103 CYS A CA 1
ATOM 832 C C . CYS A 1 103 ? -7.349 -5.349 -7.045 1.00 97.06 103 CYS A C 1
ATOM 834 O O . CYS A 1 103 ? -7.818 -6.390 -6.584 1.00 97.06 103 CYS A O 1
ATOM 836 N N . VAL A 1 104 ? -7.450 -4.188 -6.390 1.00 98.12 104 VAL A N 1
ATOM 837 C CA . VAL A 1 104 ? -8.118 -4.083 -5.081 1.00 98.12 104 VAL A CA 1
ATOM 838 C C . VAL A 1 104 ? -9.593 -4.481 -5.177 1.00 98.12 104 VAL A C 1
ATOM 840 O O . VAL A 1 104 ? -10.056 -5.289 -4.367 1.00 98.12 104 VAL A O 1
ATOM 843 N N . LYS A 1 105 ? -10.308 -3.983 -6.197 1.00 97.38 105 LYS A N 1
ATOM 844 C CA . LYS A 1 105 ? -11.711 -4.346 -6.464 1.00 97.38 105 LYS A CA 1
ATOM 845 C C . LYS A 1 105 ? -11.877 -5.843 -6.711 1.00 97.38 105 LYS A C 1
ATOM 847 O O . LYS A 1 105 ? -12.816 -6.443 -6.206 1.00 97.38 105 LYS A O 1
ATOM 852 N N . LYS A 1 106 ? -10.961 -6.456 -7.461 1.00 97.06 106 LYS A N 1
ATOM 853 C CA . LYS A 1 106 ? -11.036 -7.875 -7.825 1.00 97.06 106 LYS A CA 1
ATOM 854 C C . LYS A 1 106 ? -10.880 -8.809 -6.624 1.00 97.06 106 LYS A C 1
ATOM 856 O O . LYS A 1 106 ? -11.577 -9.819 -6.567 1.00 97.06 106 LYS A O 1
ATOM 861 N N . TYR A 1 107 ? -9.951 -8.518 -5.711 1.00 97.00 107 TYR A N 1
ATOM 862 C CA . TYR A 1 107 ? -9.528 -9.501 -4.706 1.00 97.00 107 TYR A CA 1
ATOM 863 C C . TYR A 1 107 ? -9.985 -9.210 -3.274 1.00 97.00 107 TYR A C 1
ATOM 865 O O . TYR A 1 107 ? -10.149 -10.155 -2.504 1.00 97.00 107 TYR A O 1
ATOM 873 N N . PHE A 1 108 ? -10.186 -7.946 -2.887 1.00 96.44 108 PHE A N 1
ATOM 874 C CA . PHE A 1 108 ? -10.302 -7.599 -1.462 1.00 96.44 108 PHE A CA 1
ATOM 875 C C . PHE A 1 108 ? -11.660 -7.062 -1.038 1.00 96.44 108 PHE A C 1
ATOM 877 O O . PHE A 1 108 ? -12.033 -7.221 0.128 1.00 96.44 108 PHE A O 1
ATOM 884 N N . ILE A 1 109 ? -12.407 -6.440 -1.947 1.00 95.88 109 ILE A N 1
ATOM 885 C CA . ILE A 1 109 ? -13.644 -5.746 -1.596 1.00 95.88 109 ILE A CA 1
ATOM 886 C C . ILE A 1 109 ? -14.802 -6.074 -2.535 1.00 95.88 109 ILE A C 1
ATOM 888 O O . ILE A 1 109 ? -14.617 -6.651 -3.599 1.00 95.88 109 ILE A O 1
ATOM 892 N N . LYS A 1 110 ? -16.014 -5.706 -2.111 1.00 95.00 110 LYS A N 1
ATOM 893 C CA . LYS A 1 110 ? -17.245 -5.816 -2.914 1.00 95.00 110 LYS A CA 1
ATOM 894 C C . LYS A 1 110 ? -17.874 -4.458 -3.234 1.00 95.00 110 LYS A C 1
ATOM 896 O O . LYS A 1 110 ? -18.753 -4.400 -4.085 1.00 95.00 110 LYS A O 1
ATOM 901 N N . GLY A 1 111 ? -17.491 -3.418 -2.496 1.00 95.94 111 GLY A N 1
ATOM 902 C CA . GLY A 1 111 ? -17.948 -2.049 -2.684 1.00 95.94 111 GLY A CA 1
ATOM 903 C C . GLY A 1 111 ? -16.980 -1.235 -3.534 1.00 95.94 111 GLY A C 1
ATOM 904 O O . GLY A 1 111 ? -16.299 -1.764 -4.415 1.00 95.94 111 GLY A O 1
ATOM 905 N N . GLU A 1 112 ? -16.909 0.058 -3.246 1.00 97.44 112 GLU A N 1
ATOM 906 C CA . GLU A 1 112 ? -16.123 1.006 -4.031 1.00 97.44 112 GLU A CA 1
ATOM 907 C C . GLU A 1 112 ? -14.703 1.205 -3.499 1.00 97.44 112 GLU A C 1
ATOM 909 O O . GLU A 1 112 ? -14.405 1.021 -2.317 1.00 97.44 112 GLU A O 1
ATOM 914 N N . VAL A 1 113 ? -13.811 1.625 -4.400 1.00 98.44 113 VAL A N 1
ATOM 915 C CA . VAL A 1 113 ? -12.472 2.096 -4.036 1.00 98.44 113 VAL A CA 1
ATOM 916 C C . VAL A 1 113 ? -12.465 3.616 -4.052 1.00 98.44 113 VAL A C 1
ATOM 918 O O . VAL A 1 113 ? -12.626 4.244 -5.096 1.00 98.44 113 VAL A O 1
ATOM 921 N N . HIS A 1 114 ? -12.204 4.211 -2.894 1.00 98.38 114 HIS A N 1
ATOM 922 C CA . HIS A 1 114 ? -12.072 5.654 -2.731 1.00 98.38 114 HIS A CA 1
ATOM 923 C C . HIS A 1 114 ? -10.597 6.035 -2.815 1.00 98.38 114 HIS A C 1
ATOM 925 O O . HIS A 1 114 ? -9.797 5.670 -1.951 1.00 98.38 114 HIS A O 1
ATOM 931 N N . LYS A 1 115 ? -10.214 6.745 -3.878 1.00 98.25 115 LYS A N 1
ATOM 932 C CA . LYS A 1 115 ? -8.807 7.053 -4.157 1.00 98.25 115 LYS A CA 1
ATOM 933 C C . LYS A 1 115 ? -8.343 8.350 -3.498 1.00 98.25 115 LYS A C 1
ATOM 935 O O . LYS A 1 115 ? -9.036 9.365 -3.534 1.00 98.25 115 LYS A O 1
ATOM 940 N N . ILE A 1 116 ? -7.114 8.330 -2.989 1.00 98.50 116 ILE A N 1
ATOM 941 C CA . ILE A 1 116 ? -6.312 9.521 -2.692 1.00 98.50 116 ILE A CA 1
ATOM 942 C C . ILE A 1 116 ? -5.047 9.423 -3.545 1.00 98.50 116 ILE A C 1
ATOM 944 O O . ILE A 1 116 ? -4.128 8.680 -3.204 1.00 98.50 116 ILE A O 1
ATOM 948 N N . SER A 1 117 ? -4.991 10.157 -4.658 1.00 98.25 117 SER A N 1
ATOM 949 C CA . SER A 1 117 ? -3.757 10.269 -5.442 1.00 98.25 117 SER A CA 1
ATOM 950 C C . SER A 1 117 ? -2.924 11.434 -4.914 1.00 98.25 117 SER A C 1
ATOM 952 O O . SER A 1 117 ? -3.303 12.600 -5.040 1.00 98.25 117 SER A O 1
ATOM 954 N N . VAL A 1 118 ? -1.803 11.112 -4.266 1.00 98.38 118 VAL A N 1
ATOM 955 C CA . VAL A 1 118 ? -0.847 12.105 -3.770 1.00 98.38 118 VAL A CA 1
ATOM 956 C C . VAL A 1 118 ? -0.094 12.676 -4.961 1.00 98.38 118 VAL A C 1
ATOM 958 O O . VAL A 1 118 ? 0.541 11.919 -5.707 1.00 98.38 118 VAL A O 1
ATOM 961 N N . LYS A 1 119 ? -0.157 14.000 -5.139 1.00 97.12 119 LYS A N 1
ATOM 962 C CA . LYS A 1 119 ? 0.498 14.680 -6.260 1.00 97.12 119 LYS A CA 1
ATOM 963 C C . LYS A 1 119 ? 1.994 14.384 -6.282 1.00 97.12 119 LYS A C 1
ATOM 965 O O . LYS A 1 119 ? 2.637 14.202 -5.246 1.00 97.12 119 LYS A O 1
ATOM 970 N N . GLU A 1 120 ? 2.562 14.339 -7.482 1.00 94.12 120 GLU A N 1
ATOM 971 C CA . GLU A 1 120 ? 3.975 14.005 -7.641 1.00 94.12 120 GLU A CA 1
ATOM 972 C C . GLU A 1 120 ? 4.904 15.031 -7.013 1.00 94.12 120 GLU A C 1
ATOM 974 O O . GLU A 1 120 ? 5.954 14.647 -6.520 1.00 94.12 120 GLU A O 1
ATOM 979 N N . ASP A 1 121 ? 4.543 16.302 -7.029 1.00 95.56 121 ASP A N 1
ATOM 980 C CA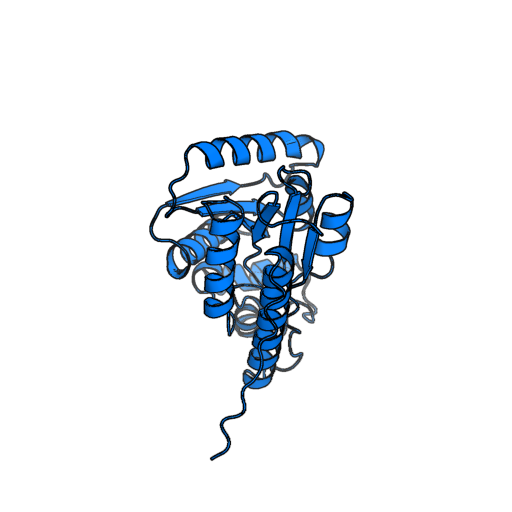 . ASP A 1 121 ? 5.308 17.410 -6.465 1.00 95.56 121 ASP A CA 1
ATOM 981 C C . ASP A 1 121 ? 5.028 17.647 -4.975 1.00 95.56 121 ASP A C 1
ATOM 983 O O . ASP A 1 121 ? 5.747 18.423 -4.353 1.00 95.56 121 ASP A O 1
ATOM 987 N N . ALA A 1 122 ? 4.055 16.940 -4.387 1.00 97.38 122 ALA A N 1
ATOM 988 C CA . ALA A 1 122 ? 3.719 17.088 -2.978 1.00 97.38 122 ALA A CA 1
ATOM 989 C C . ALA A 1 122 ? 4.905 16.765 -2.061 1.00 97.38 122 ALA A C 1
ATOM 991 O O . ALA A 1 122 ? 5.618 15.762 -2.233 1.00 97.38 122 ALA A O 1
ATOM 992 N N . THR A 1 123 ? 5.053 17.611 -1.053 1.00 96.00 123 THR A N 1
ATOM 993 C CA . THR A 1 123 ? 6.092 17.592 -0.029 1.00 96.00 123 THR A CA 1
ATOM 994 C C . THR A 1 123 ? 5.497 17.254 1.338 1.00 96.00 123 THR A C 1
ATOM 996 O O . THR A 1 123 ? 4.291 17.054 1.477 1.00 96.00 123 THR A O 1
ATOM 999 N N . ILE A 1 124 ? 6.346 17.164 2.364 1.00 92.44 124 ILE A N 1
ATOM 1000 C CA . ILE A 1 124 ? 5.882 16.886 3.728 1.00 92.44 124 ILE A CA 1
ATOM 1001 C C . ILE A 1 124 ? 4.952 17.984 4.267 1.00 92.44 124 ILE A C 1
ATOM 1003 O O . ILE A 1 124 ? 4.060 17.678 5.054 1.00 92.44 124 ILE A O 1
ATOM 1007 N N . ASP A 1 125 ? 5.088 19.223 3.790 1.00 95.12 125 ASP A N 1
ATOM 1008 C CA . ASP A 1 125 ? 4.223 20.338 4.187 1.00 95.12 125 ASP A CA 1
ATOM 1009 C C . ASP A 1 125 ? 2.779 20.140 3.692 1.00 95.12 125 ASP A C 1
ATOM 1011 O O . ASP A 1 125 ? 1.826 20.607 4.315 1.00 95.12 125 ASP A O 1
ATOM 1015 N N . ASP A 1 126 ? 2.596 19.354 2.625 1.00 97.19 126 ASP A N 1
ATOM 1016 C CA . ASP A 1 126 ? 1.283 18.984 2.093 1.00 97.19 126 ASP A CA 1
ATOM 1017 C C . ASP A 1 126 ? 0.655 17.792 2.833 1.00 97.19 126 ASP A C 1
ATOM 1019 O O . ASP A 1 126 ? -0.504 17.448 2.585 1.00 97.19 126 ASP A O 1
ATOM 1023 N N . ALA A 1 127 ? 1.390 17.125 3.734 1.00 95.88 127 ALA A N 1
ATOM 1024 C CA . ALA A 1 127 ? 0.934 15.891 4.374 1.00 95.88 127 ALA A CA 1
ATOM 1025 C C . ALA A 1 127 ? -0.405 16.077 5.096 1.00 95.88 127 ALA A C 1
ATOM 1027 O O . ALA A 1 127 ? -1.279 15.214 4.993 1.00 95.88 127 ALA A O 1
ATOM 1028 N N . MET A 1 128 ? -0.599 17.219 5.763 1.00 96.38 128 MET A N 1
ATOM 1029 C CA . MET A 1 128 ? -1.830 17.516 6.499 1.00 96.38 128 MET A CA 1
ATOM 1030 C C . MET A 1 128 ? -3.065 17.500 5.589 1.00 96.38 128 MET A C 1
ATOM 1032 O O . MET A 1 128 ? -4.076 16.917 5.967 1.00 96.38 128 MET A O 1
ATOM 1036 N N . VAL A 1 129 ? -2.957 18.003 4.354 1.00 97.81 129 VAL A N 1
ATOM 1037 C CA . VAL A 1 129 ? -4.055 17.999 3.369 1.00 97.81 129 VAL A CA 1
ATOM 1038 C C . VAL A 1 129 ? -4.493 16.569 3.041 1.00 97.81 129 VAL A C 1
ATOM 1040 O O . VAL A 1 129 ? -5.683 16.252 3.011 1.00 97.81 129 VAL A O 1
ATOM 1043 N N . TYR A 1 130 ? -3.536 15.663 2.828 1.00 98.31 130 TYR A N 1
ATOM 1044 C CA . TYR A 1 130 ? -3.849 14.267 2.516 1.00 98.31 130 TYR A CA 1
ATOM 1045 C C . TYR A 1 130 ? -4.368 13.494 3.733 1.00 98.31 130 TYR A C 1
ATOM 1047 O O . TYR A 1 130 ? -5.223 12.617 3.585 1.00 98.31 130 TYR A O 1
ATOM 1055 N N . GLN A 1 131 ? -3.887 13.817 4.935 1.00 97.50 131 GLN A N 1
ATOM 1056 C CA . GLN A 1 131 ? -4.396 13.234 6.177 1.00 97.50 131 GLN A CA 1
ATOM 1057 C C . GLN A 1 131 ? -5.827 13.696 6.479 1.00 97.50 131 GLN A C 1
ATOM 1059 O O . GLN A 1 131 ? -6.662 12.881 6.875 1.00 97.50 131 GLN A O 1
ATOM 1064 N N . GLU A 1 132 ? -6.137 14.976 6.263 1.00 97.50 132 GLU A N 1
ATOM 1065 C CA . GLU A 1 132 ? -7.496 15.513 6.362 1.00 97.50 132 GLU A CA 1
ATOM 1066 C C . GLU A 1 132 ? -8.418 14.811 5.373 1.00 97.50 132 GLU A C 1
ATOM 1068 O O . GLU A 1 132 ? -9.453 14.278 5.778 1.00 97.50 132 GLU A O 1
ATOM 1073 N N . ARG A 1 133 ? -7.989 14.679 4.113 1.00 98.06 133 ARG A N 1
ATOM 1074 C CA . ARG A 1 133 ? -8.754 13.954 3.098 1.00 98.06 133 ARG A CA 1
ATOM 1075 C C . ARG A 1 133 ? -9.015 12.496 3.483 1.00 98.06 133 ARG A C 1
ATOM 1077 O O . ARG A 1 133 ? -10.123 11.997 3.295 1.00 98.06 133 ARG A O 1
ATOM 1084 N N . LEU A 1 134 ? -8.019 11.810 4.044 1.00 98.12 134 LEU A N 1
ATOM 1085 C CA . LEU A 1 134 ? -8.188 10.457 4.579 1.00 98.12 134 LEU A CA 1
ATOM 1086 C C . LEU A 1 134 ? -9.235 10.426 5.701 1.00 98.12 134 LEU A C 1
ATOM 1088 O O . LEU A 1 134 ? -10.112 9.564 5.700 1.00 98.12 134 LEU A O 1
ATOM 1092 N N . ASN A 1 135 ? -9.174 11.370 6.639 1.00 96.12 135 ASN A N 1
ATOM 1093 C CA . ASN A 1 135 ? -10.119 11.447 7.751 1.00 96.12 135 ASN A CA 1
ATOM 1094 C C . ASN A 1 135 ? -11.543 11.808 7.300 1.00 96.12 135 ASN A C 1
ATOM 1096 O O . ASN A 1 135 ? -12.498 11.376 7.940 1.00 96.12 135 ASN A O 1
ATOM 1100 N N . GLU A 1 136 ? -11.710 12.581 6.227 1.00 96.75 136 GLU A N 1
ATOM 1101 C CA . GLU A 1 136 ? -13.014 12.824 5.603 1.00 96.75 136 GLU A CA 1
ATOM 1102 C C . GLU A 1 136 ? -13.600 11.548 5.010 1.00 96.75 136 GLU A C 1
ATOM 1104 O O . GLU A 1 136 ? -14.741 11.208 5.317 1.00 96.75 136 GLU A O 1
ATOM 1109 N N . LEU A 1 137 ? -12.814 10.819 4.210 1.00 97.25 137 LEU A N 1
ATOM 1110 C CA . LEU A 1 137 ? -13.259 9.561 3.612 1.00 97.25 137 LEU A CA 1
ATOM 1111 C C . LEU A 1 137 ? -13.640 8.550 4.692 1.00 97.25 137 LEU A C 1
ATOM 1113 O O . LEU A 1 137 ? -14.714 7.970 4.625 1.00 97.25 137 LEU A O 1
ATOM 1117 N N . LEU A 1 138 ? -12.832 8.400 5.743 1.00 95.12 138 LEU A N 1
ATOM 1118 C CA . LEU A 1 138 ? -13.120 7.471 6.842 1.00 95.12 138 LEU A CA 1
ATOM 1119 C C . LEU A 1 138 ? -14.460 7.727 7.558 1.00 95.12 138 LEU A C 1
ATOM 1121 O O . LEU A 1 138 ? -14.951 6.829 8.237 1.00 95.12 138 LEU A O 1
ATOM 1125 N N . LYS A 1 139 ? -15.064 8.916 7.416 1.00 94.62 139 LYS A N 1
ATOM 1126 C CA . LYS A 1 139 ? -16.399 9.223 7.960 1.00 94.62 139 LYS A CA 1
ATOM 1127 C C . LYS A 1 139 ? -17.541 8.767 7.050 1.00 94.62 139 LYS A C 1
ATOM 1129 O O . LYS A 1 139 ? -18.667 8.663 7.526 1.00 94.62 139 LYS A O 1
ATOM 1134 N N . THR A 1 140 ? -17.283 8.563 5.759 1.00 94.06 140 THR A N 1
ATOM 1135 C CA . THR A 1 140 ? -18.320 8.355 4.735 1.00 94.06 140 THR A CA 1
ATOM 1136 C C . THR A 1 140 ? -18.238 7.002 4.034 1.00 94.06 140 THR A C 1
ATOM 1138 O O . THR A 1 140 ? -19.250 6.546 3.505 1.00 94.06 140 THR A O 1
ATOM 1141 N N . VAL A 1 141 ? -17.071 6.353 4.026 1.00 95.00 141 VAL A N 1
ATOM 1142 C CA . VAL A 1 141 ? -16.863 5.053 3.368 1.00 95.00 141 VAL A CA 1
ATOM 1143 C C . VAL A 1 141 ? -17.659 3.925 4.025 1.00 95.00 141 VAL A C 1
ATOM 1145 O O . VAL A 1 141 ? -17.783 3.845 5.249 1.00 95.00 141 VAL A O 1
ATOM 1148 N N . GLY A 1 142 ? -18.185 3.019 3.198 1.00 90.69 142 GLY A N 1
ATOM 1149 C CA . GLY A 1 142 ? -18.927 1.853 3.663 1.00 90.69 142 GLY A CA 1
ATOM 1150 C C . GLY A 1 142 ? -18.028 0.722 4.192 1.00 90.69 142 GLY A C 1
ATOM 1151 O O . GLY A 1 142 ? -16.834 0.660 3.890 1.00 90.69 142 GLY A O 1
ATOM 1152 N N . PRO A 1 143 ? -18.597 -0.253 4.927 1.00 88.88 143 PRO A N 1
ATOM 1153 C CA . PRO A 1 143 ? -17.855 -1.406 5.466 1.00 88.88 143 PRO A CA 1
ATOM 1154 C C . PRO A 1 143 ? -17.376 -2.408 4.394 1.00 88.88 143 PRO A C 1
ATOM 1156 O O . PRO A 1 143 ? -16.581 -3.307 4.679 1.00 88.88 143 PRO A O 1
ATOM 1159 N N . ASN A 1 144 ? -17.884 -2.279 3.165 1.00 94.69 144 ASN A N 1
ATOM 1160 C CA . ASN A 1 144 ? -17.499 -3.097 2.013 1.00 94.69 144 ASN A CA 1
ATOM 1161 C C . ASN A 1 144 ? -16.575 -2.359 1.037 1.00 94.69 144 ASN A C 1
ATOM 1163 O O . ASN A 1 144 ? -16.203 -2.953 0.026 1.00 94.69 144 ASN A O 1
ATOM 1167 N N . ASP A 1 145 ? -16.230 -1.105 1.325 1.00 97.69 145 ASP A N 1
ATOM 1168 C CA . ASP A 1 145 ? -15.375 -0.266 0.488 1.00 97.69 145 ASP A CA 1
ATOM 1169 C C . ASP A 1 145 ? -13.898 -0.421 0.883 1.00 97.69 145 ASP A C 1
ATOM 1171 O O . ASP A 1 145 ? -13.563 -1.055 1.888 1.00 97.69 145 ASP A O 1
ATOM 1175 N N . ALA A 1 146 ? -13.000 0.195 0.115 1.00 98.44 146 ALA A N 1
ATOM 1176 C CA . ALA A 1 146 ? -11.610 0.425 0.506 1.00 98.44 146 ALA A CA 1
ATOM 1177 C C . ALA A 1 146 ? -11.197 1.872 0.248 1.00 98.44 146 ALA A C 1
ATOM 1179 O O . ALA A 1 146 ? -11.719 2.533 -0.650 1.00 98.44 146 ALA A O 1
ATOM 1180 N N . ILE A 1 147 ? -10.184 2.331 0.979 1.00 98.75 147 ILE A N 1
ATOM 1181 C CA . ILE A 1 147 ? -9.441 3.542 0.628 1.00 98.75 147 ILE A CA 1
ATOM 1182 C C . ILE A 1 147 ? -8.127 3.117 -0.027 1.00 98.75 147 ILE A C 1
ATOM 1184 O O . ILE A 1 147 ? -7.391 2.302 0.530 1.00 98.75 147 ILE A O 1
ATOM 1188 N N . LEU A 1 148 ? -7.828 3.671 -1.202 1.00 98.81 148 LEU A N 1
ATOM 1189 C CA . LEU A 1 148 ? -6.593 3.418 -1.944 1.00 98.81 148 LEU A CA 1
ATOM 1190 C C . LEU A 1 148 ? -5.787 4.711 -2.073 1.00 98.81 148 LEU A C 1
ATOM 1192 O O . LEU A 1 148 ? -6.134 5.612 -2.836 1.00 98.81 148 LEU A O 1
ATOM 1196 N N . ILE A 1 149 ? -4.694 4.788 -1.325 1.00 98.81 149 ILE A N 1
ATOM 1197 C CA . ILE A 1 149 ? -3.748 5.895 -1.351 1.00 98.81 149 ILE A CA 1
ATOM 1198 C C . ILE A 1 149 ? -2.605 5.535 -2.302 1.00 98.81 149 ILE A C 1
ATOM 1200 O O . ILE A 1 149 ? -1.890 4.551 -2.097 1.00 98.81 149 ILE A O 1
ATOM 1204 N N . LEU A 1 150 ? -2.444 6.346 -3.345 1.00 98.56 150 LEU A N 1
ATOM 1205 C CA . LEU A 1 150 ? -1.471 6.168 -4.420 1.00 98.56 150 LEU A CA 1
ATOM 1206 C C . LEU A 1 150 ? -0.432 7.281 -4.310 1.00 98.56 150 LEU A C 1
ATOM 1208 O O . LEU A 1 150 ? -0.753 8.460 -4.463 1.00 98.56 150 LEU A O 1
ATOM 1212 N N . CYS A 1 151 ? 0.810 6.922 -4.002 1.00 97.69 151 CYS A N 1
ATOM 1213 C CA . CYS A 1 151 ? 1.869 7.895 -3.740 1.00 97.69 151 CYS A CA 1
ATOM 1214 C C . CYS A 1 151 ? 3.237 7.397 -4.212 1.00 97.69 151 CYS A C 1
ATOM 1216 O O . CYS A 1 151 ? 3.389 6.264 -4.667 1.00 97.69 151 CYS A O 1
ATOM 1218 N N . ARG A 1 152 ? 4.273 8.230 -4.123 1.00 94.75 152 ARG A N 1
ATOM 1219 C CA . ARG A 1 152 ? 5.652 7.747 -4.264 1.00 94.75 152 ARG A CA 1
ATOM 1220 C C . ARG A 1 152 ? 6.096 7.001 -2.995 1.00 94.75 152 ARG A C 1
ATOM 1222 O O . ARG A 1 152 ? 5.558 7.257 -1.920 1.00 94.75 152 ARG A O 1
ATOM 1229 N N . PRO A 1 153 ? 7.116 6.124 -3.071 1.00 92.25 153 PRO A N 1
ATOM 1230 C CA . PRO A 1 153 ? 7.606 5.391 -1.900 1.00 92.25 153 PRO A CA 1
ATOM 1231 C C . PRO A 1 153 ? 7.977 6.286 -0.705 1.00 92.25 153 PRO A C 1
ATOM 1233 O O . PRO A 1 153 ? 7.661 5.950 0.429 1.00 92.25 153 PRO A O 1
ATOM 1236 N N . ASP A 1 154 ? 8.613 7.429 -0.962 1.00 92.44 154 ASP A N 1
ATOM 1237 C CA . ASP A 1 154 ? 9.014 8.419 0.046 1.00 92.44 154 ASP A CA 1
ATOM 1238 C C . ASP A 1 154 ? 7.817 9.144 0.681 1.00 92.44 154 ASP A C 1
ATOM 1240 O O . ASP A 1 154 ? 7.847 9.477 1.862 1.00 92.44 154 ASP A O 1
ATOM 1244 N N . GLN A 1 155 ? 6.731 9.321 -0.074 1.00 96.31 155 GLN A N 1
ATOM 1245 C CA . GLN A 1 155 ? 5.523 10.016 0.374 1.00 96.31 155 GLN A CA 1
ATOM 1246 C C . GLN A 1 155 ? 4.640 9.156 1.291 1.00 96.31 155 GLN A C 1
ATOM 1248 O O . GLN A 1 155 ? 3.699 9.676 1.884 1.00 96.31 155 GLN A O 1
ATOM 1253 N N . LYS A 1 156 ? 4.931 7.856 1.473 1.00 96.44 156 LYS A N 1
ATOM 1254 C CA . LYS A 1 156 ? 4.236 7.041 2.489 1.00 96.44 156 LYS A CA 1
ATOM 1255 C C . LYS A 1 156 ? 4.385 7.648 3.886 1.00 96.44 156 LYS A C 1
ATOM 1257 O O . LYS A 1 156 ? 3.428 7.628 4.653 1.00 96.44 156 LYS A O 1
ATOM 1262 N N . ASN A 1 157 ? 5.539 8.261 4.176 1.00 95.06 157 ASN A N 1
ATOM 1263 C CA . ASN A 1 157 ? 5.803 8.988 5.422 1.00 95.06 157 ASN A CA 1
ATOM 1264 C C . ASN A 1 157 ? 4.676 9.981 5.767 1.00 95.06 157 ASN A C 1
ATOM 1266 O O . ASN A 1 157 ? 4.332 10.097 6.940 1.00 95.06 157 ASN A O 1
ATOM 1270 N N . PHE A 1 158 ? 4.006 10.590 4.781 1.00 96.75 158 PHE A N 1
ATOM 1271 C CA . PHE A 1 158 ? 2.937 11.567 5.025 1.00 96.75 158 PHE A CA 1
ATOM 1272 C C . PHE A 1 158 ? 1.818 11.040 5.931 1.00 96.75 158 PHE A C 1
ATOM 1274 O O . PHE A 1 158 ? 1.103 11.837 6.523 1.00 96.75 158 PHE A O 1
ATOM 1281 N N . PHE A 1 159 ? 1.660 9.720 6.067 1.00 97.25 159 PHE A N 1
ATOM 1282 C CA . PHE A 1 159 ? 0.618 9.091 6.880 1.00 97.25 159 PHE A CA 1
ATOM 1283 C C . PHE A 1 159 ? 1.130 8.510 8.208 1.00 97.25 159 PHE A C 1
ATOM 1285 O O . PHE A 1 159 ? 0.341 8.001 9.004 1.00 97.25 159 PHE A O 1
ATOM 1292 N N . SER A 1 160 ? 2.427 8.627 8.489 1.00 95.06 160 SER A N 1
ATOM 1293 C CA . SER A 1 160 ? 3.086 8.052 9.671 1.00 95.06 160 SER A CA 1
ATOM 1294 C C . SER A 1 160 ? 2.788 8.787 10.987 1.00 95.06 160 SER A C 1
ATOM 1296 O O . SER A 1 160 ? 3.100 8.285 12.064 1.00 95.06 160 SER A O 1
ATOM 1298 N N . LEU A 1 161 ? 2.135 9.950 10.913 1.00 91.81 161 LEU A N 1
ATOM 1299 C CA . LEU A 1 161 ? 1.596 10.695 12.055 1.00 91.81 161 LEU A CA 1
ATOM 1300 C C . LEU A 1 161 ? 0.067 10.631 12.156 1.00 91.81 161 LEU A C 1
ATOM 1302 O O . LEU A 1 161 ? -0.515 11.264 13.037 1.00 91.81 161 LEU A O 1
ATOM 1306 N N . THR A 1 162 ? -0.602 9.883 11.272 1.00 92.25 162 THR A N 1
ATOM 1307 C CA . THR A 1 162 ? -2.061 9.757 11.354 1.00 92.25 162 THR A CA 1
ATOM 1308 C C . THR A 1 162 ? -2.471 9.092 12.659 1.00 92.25 162 THR A C 1
ATOM 1310 O O . THR A 1 162 ? -1.823 8.161 13.127 1.00 92.25 162 THR A O 1
ATOM 1313 N N . LEU A 1 163 ? -3.559 9.581 13.252 1.00 90.75 163 LEU A N 1
ATOM 1314 C CA . LEU A 1 163 ? -4.147 8.992 14.449 1.00 90.75 163 LEU A CA 1
ATOM 1315 C C . LEU A 1 163 ? -5.306 8.061 14.082 1.00 90.75 163 LEU A C 1
ATOM 1317 O O . LEU A 1 163 ? -6.040 8.362 13.141 1.00 90.75 163 LEU A O 1
ATOM 1321 N N . PRO A 1 164 ? -5.550 6.988 14.853 1.00 92.62 164 PRO A N 1
ATOM 1322 C CA . PRO A 1 164 ? -4.742 6.508 15.984 1.00 92.62 164 PRO A CA 1
ATOM 1323 C C . PRO A 1 164 ? -3.426 5.843 15.512 1.00 92.62 164 PRO A C 1
ATOM 1325 O O . PRO A 1 164 ? -3.181 5.820 14.314 1.00 92.62 164 PRO A O 1
ATOM 1328 N N . ILE A 1 165 ? -2.587 5.328 16.430 1.00 94.19 165 ILE A N 1
ATOM 1329 C CA . ILE A 1 165 ? -1.198 4.870 16.167 1.00 94.19 165 ILE A CA 1
ATOM 1330 C C . ILE A 1 165 ? -1.063 4.156 14.805 1.00 94.19 165 ILE A C 1
ATOM 1332 O O . ILE A 1 165 ? -1.639 3.076 14.628 1.00 94.19 165 ILE A O 1
ATOM 1336 N N . PRO A 1 166 ? -0.311 4.723 13.847 1.00 96.50 166 PRO A N 1
ATOM 1337 C CA . PRO A 1 166 ? -0.313 4.227 12.485 1.00 96.50 166 PRO A CA 1
ATOM 1338 C C . PRO A 1 166 ? 0.682 3.074 12.328 1.00 96.50 166 PRO A C 1
ATOM 1340 O O . PRO A 1 166 ? 1.852 3.166 12.705 1.00 96.50 166 PRO A O 1
ATOM 1343 N N . ILE A 1 167 ? 0.204 1.974 11.756 1.00 97.31 167 ILE A N 1
ATOM 1344 C CA . ILE A 1 167 ? 0.963 0.771 11.431 1.00 97.31 167 ILE A CA 1
ATOM 1345 C C . ILE A 1 167 ? 1.080 0.690 9.913 1.00 97.31 167 ILE A C 1
ATOM 1347 O O . ILE A 1 167 ? 0.055 0.710 9.238 1.00 97.31 167 ILE A O 1
ATOM 1351 N N . LEU A 1 168 ? 2.286 0.537 9.375 1.00 98.19 168 LEU A N 1
ATOM 1352 C CA . LEU A 1 168 ? 2.484 0.182 7.969 1.00 98.19 168 LEU A CA 1
ATOM 1353 C C . LEU A 1 168 ? 2.963 -1.265 7.859 1.00 98.19 168 LEU A C 1
ATOM 1355 O O . LEU A 1 168 ? 3.960 -1.633 8.480 1.00 98.19 168 LEU A O 1
ATOM 1359 N N . LEU A 1 169 ? 2.254 -2.064 7.064 1.00 98.00 169 LEU A N 1
ATOM 1360 C CA . LEU A 1 169 ? 2.680 -3.389 6.624 1.00 98.00 169 LEU A CA 1
ATOM 1361 C C . LEU A 1 169 ? 3.171 -3.294 5.175 1.00 98.00 169 LEU A C 1
ATOM 1363 O O . LEU A 1 169 ? 2.387 -2.980 4.281 1.00 98.00 169 LEU A O 1
ATOM 1367 N N . ASP A 1 170 ? 4.467 -3.510 4.961 1.00 97.31 170 ASP A N 1
ATOM 1368 C CA . ASP A 1 170 ? 5.171 -3.209 3.703 1.00 97.31 170 ASP A CA 1
ATOM 1369 C C . ASP A 1 170 ? 6.406 -4.115 3.567 1.00 97.31 170 ASP A C 1
ATOM 1371 O O . ASP A 1 170 ? 7.000 -4.510 4.577 1.00 97.31 170 ASP A O 1
ATOM 1375 N N . ASP A 1 171 ? 6.784 -4.476 2.341 1.00 93.94 171 ASP A N 1
ATOM 1376 C CA . ASP A 1 171 ? 7.910 -5.375 2.061 1.00 93.94 171 ASP A CA 1
ATOM 1377 C C . ASP A 1 171 ? 9.260 -4.646 1.950 1.00 93.94 171 ASP A C 1
ATOM 1379 O O . ASP A 1 171 ? 10.328 -5.257 2.048 1.00 93.94 171 ASP A O 1
ATOM 1383 N N . ARG A 1 172 ? 9.249 -3.323 1.766 1.00 90.00 172 ARG A N 1
ATOM 1384 C CA . ARG A 1 172 ? 10.446 -2.549 1.437 1.00 90.00 172 ARG A CA 1
ATOM 1385 C C . ARG A 1 172 ? 11.277 -2.243 2.671 1.00 90.00 172 ARG A C 1
ATOM 1387 O O . ARG A 1 172 ? 10.868 -1.478 3.543 1.00 90.00 172 ARG A O 1
ATOM 1394 N N . ASP A 1 173 ? 12.538 -2.664 2.638 1.00 87.44 173 ASP A N 1
ATOM 1395 C CA . ASP A 1 173 ? 13.526 -2.387 3.693 1.00 87.44 173 ASP A CA 1
ATOM 1396 C C . ASP A 1 173 ? 13.655 -0.889 4.017 1.00 87.44 173 ASP A C 1
ATOM 1398 O O . ASP A 1 173 ? 13.831 -0.496 5.168 1.00 87.44 173 ASP A O 1
ATOM 1402 N N . LYS A 1 174 ? 13.540 -0.027 2.997 1.00 89.44 174 LYS A N 1
ATOM 1403 C CA . LYS A 1 174 ? 13.649 1.433 3.155 1.00 89.44 174 LYS A CA 1
ATOM 1404 C C . LYS A 1 174 ? 12.384 2.086 3.719 1.00 89.44 174 LYS A C 1
ATOM 1406 O O . LYS A 1 174 ? 12.472 3.218 4.189 1.00 89.44 174 LYS A O 1
ATOM 1411 N N . ALA A 1 175 ? 11.226 1.422 3.659 1.00 90.12 175 ALA A N 1
ATOM 1412 C CA . ALA A 1 175 ? 9.974 1.989 4.157 1.00 90.12 175 ALA A CA 1
ATOM 1413 C C . ALA A 1 175 ? 9.969 2.060 5.688 1.00 90.12 175 ALA A C 1
ATOM 1415 O O . ALA A 1 175 ? 9.555 3.078 6.235 1.00 90.12 175 ALA A O 1
ATOM 1416 N N . GLY A 1 176 ? 10.508 1.040 6.364 1.00 90.75 176 GLY A N 1
ATOM 1417 C CA . GLY A 1 176 ? 10.564 0.973 7.826 1.00 90.75 176 GLY A CA 1
ATOM 1418 C C . GLY A 1 176 ? 11.232 2.193 8.464 1.00 90.75 176 GLY A C 1
ATOM 1419 O O . GLY A 1 176 ? 10.546 2.935 9.164 1.00 90.75 176 GLY A O 1
ATOM 1420 N N . PRO A 1 177 ? 12.519 2.473 8.178 1.00 92.50 177 PRO A N 1
ATOM 1421 C CA . PRO A 1 177 ? 13.227 3.610 8.764 1.00 92.50 177 PRO A CA 1
ATOM 1422 C C . PRO A 1 177 ? 12.574 4.967 8.492 1.00 92.50 177 PRO A C 1
ATOM 1424 O O . PRO A 1 177 ? 12.633 5.838 9.352 1.00 92.50 177 PRO A O 1
ATOM 1427 N N . LEU A 1 178 ? 11.957 5.159 7.318 1.00 91.12 178 LEU A N 1
ATOM 1428 C CA . LEU A 1 178 ? 11.232 6.392 6.986 1.00 91.12 178 LEU A CA 1
ATOM 1429 C C . LEU A 1 178 ? 9.909 6.498 7.748 1.00 91.12 178 LEU A C 1
ATOM 1431 O O . LEU A 1 178 ? 9.556 7.576 8.214 1.00 91.12 178 LEU A O 1
ATOM 1435 N N . TRP A 1 179 ? 9.183 5.388 7.884 1.00 95.06 179 TRP A N 1
ATOM 1436 C CA . TRP A 1 179 ? 7.908 5.341 8.591 1.00 95.06 179 TRP A CA 1
ATOM 1437 C C . TRP A 1 179 ? 8.085 5.558 10.094 1.00 95.06 179 TRP A C 1
ATOM 1439 O O . TRP A 1 179 ? 7.318 6.301 10.705 1.00 95.06 179 TRP A O 1
ATOM 1449 N N . THR A 1 180 ? 9.117 4.957 10.690 1.00 92.81 180 THR A N 1
ATOM 1450 C CA . THR A 1 180 ? 9.397 5.005 12.135 1.00 92.81 180 THR A CA 1
ATOM 1451 C C . THR A 1 180 ? 10.256 6.192 12.565 1.00 92.81 180 THR A C 1
ATOM 1453 O O . THR A 1 180 ? 10.770 6.194 13.682 1.00 92.81 180 THR A O 1
ATOM 1456 N N . GLN A 1 181 ? 10.418 7.220 11.722 1.00 89.50 181 GLN A N 1
ATOM 1457 C CA . GLN A 1 181 ? 10.993 8.501 12.167 1.00 89.50 181 GLN A CA 1
ATOM 1458 C C . GLN A 1 181 ? 10.153 9.129 13.286 1.00 89.50 181 GLN A C 1
ATOM 1460 O O . GLN A 1 181 ? 10.672 9.862 14.127 1.00 89.50 181 GLN A O 1
ATOM 1465 N N . HIS A 1 182 ? 8.862 8.799 13.323 1.00 84.38 182 HIS A N 1
ATOM 1466 C CA . HIS A 1 182 ? 7.957 9.190 14.387 1.00 84.38 182 HIS A CA 1
ATOM 1467 C C . HIS A 1 182 ? 7.851 8.072 15.434 1.00 84.38 182 HIS A C 1
ATOM 1469 O O . HIS A 1 182 ? 7.400 6.978 15.103 1.00 84.38 182 HIS A O 1
ATOM 1475 N N . PRO A 1 183 ? 8.189 8.325 16.715 1.00 81.81 183 PRO A N 1
ATOM 1476 C CA . PRO A 1 183 ? 8.241 7.282 17.749 1.00 81.81 183 PRO A CA 1
ATOM 1477 C C . PRO A 1 183 ? 6.920 6.546 18.005 1.00 81.81 183 PRO A C 1
ATOM 1479 O O . PRO A 1 183 ? 6.914 5.468 18.595 1.00 81.81 183 PRO A O 1
ATOM 1482 N N . ALA A 1 184 ? 5.796 7.152 17.618 1.00 87.06 184 ALA A N 1
ATOM 1483 C CA . ALA A 1 184 ? 4.470 6.586 17.807 1.00 87.06 184 ALA A CA 1
ATOM 1484 C C . ALA A 1 184 ? 4.052 5.629 16.683 1.00 87.06 184 ALA A C 1
ATOM 1486 O O . ALA A 1 184 ? 3.098 4.885 16.885 1.00 87.06 184 ALA A O 1
ATOM 1487 N N . SER A 1 185 ? 4.712 5.645 15.521 1.00 93.75 185 SER A N 1
ATOM 1488 C CA . SER A 1 185 ? 4.349 4.791 14.391 1.00 93.75 185 SER A CA 1
ATOM 1489 C C . SER A 1 185 ? 4.972 3.399 14.521 1.00 93.75 185 SER A C 1
ATOM 1491 O O . SER A 1 185 ? 6.010 3.195 15.152 1.00 93.75 185 SER A O 1
ATOM 1493 N N . LEU A 1 186 ? 4.313 2.406 13.931 1.00 95.38 186 LEU A N 1
ATOM 1494 C CA . LEU A 1 186 ? 4.746 1.014 13.951 1.00 95.38 186 LEU A CA 1
ATOM 1495 C C . LEU A 1 186 ? 4.936 0.504 12.526 1.00 95.38 186 LEU A C 1
ATOM 1497 O O . LEU A 1 186 ? 4.199 0.872 11.615 1.00 95.38 186 LEU A O 1
ATOM 1501 N N . PHE A 1 187 ? 5.899 -0.389 12.340 1.00 95.94 187 PHE A N 1
ATOM 1502 C CA . PHE A 1 187 ?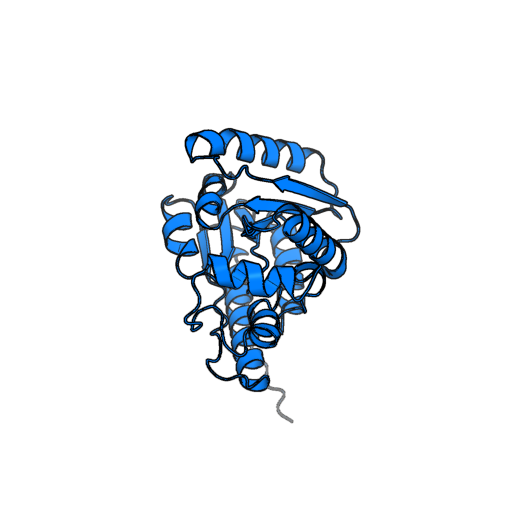 6.175 -1.017 11.054 1.00 95.94 187 PHE A CA 1
ATOM 1503 C C . PHE A 1 187 ? 6.142 -2.540 11.196 1.00 95.94 187 PHE A C 1
ATOM 1505 O O . PHE A 1 187 ? 6.710 -3.093 12.142 1.00 95.94 187 PHE A O 1
ATOM 1512 N N . ILE A 1 188 ? 5.462 -3.211 10.269 1.00 96.25 188 ILE A N 1
ATOM 1513 C CA . ILE A 1 188 ? 5.477 -4.664 10.107 1.00 96.25 188 ILE A CA 1
ATOM 1514 C C . ILE A 1 188 ? 6.176 -4.943 8.784 1.00 96.25 188 ILE A C 1
ATOM 1516 O O . ILE A 1 188 ? 5.627 -4.693 7.714 1.00 96.25 188 ILE A O 1
ATOM 1520 N N . HIS A 1 189 ? 7.400 -5.454 8.867 1.00 94.81 189 HIS A N 1
ATOM 1521 C CA . HIS A 1 189 ? 8.188 -5.748 7.679 1.00 94.81 189 HIS A CA 1
ATOM 1522 C C . HIS A 1 189 ? 7.757 -7.084 7.070 1.00 94.81 189 HIS A C 1
ATOM 1524 O O . HIS A 1 189 ? 8.010 -8.149 7.638 1.00 94.81 189 HIS A O 1
ATOM 1530 N N . HIS A 1 190 ? 7.103 -7.026 5.914 1.00 93.06 190 HIS A N 1
ATOM 1531 C CA . HIS A 1 190 ? 6.649 -8.193 5.169 1.00 93.06 190 HIS A CA 1
ATOM 1532 C C . HIS A 1 190 ? 7.758 -8.699 4.236 1.00 93.06 190 HIS A C 1
ATOM 1534 O O . HIS A 1 190 ? 7.758 -8.461 3.034 1.00 93.06 190 HIS A O 1
ATOM 1540 N N . THR A 1 191 ? 8.755 -9.385 4.787 1.00 84.19 191 THR A N 1
ATOM 1541 C CA . THR A 1 191 ? 9.901 -9.860 3.996 1.00 84.19 191 THR A CA 1
ATOM 1542 C C . THR A 1 191 ? 9.617 -11.174 3.285 1.00 84.19 191 THR A C 1
ATOM 1544 O O . THR A 1 191 ? 9.967 -12.247 3.779 1.00 84.19 191 THR A O 1
ATOM 1547 N N . SER A 1 192 ? 9.040 -11.114 2.088 1.00 68.12 192 SER A N 1
ATOM 1548 C CA . SER A 1 192 ? 9.252 -12.193 1.126 1.00 68.12 192 SER A CA 1
ATOM 1549 C C . SER A 1 192 ? 10.665 -12.004 0.566 1.00 68.12 192 SER A C 1
ATOM 1551 O O . SER A 1 192 ? 10.941 -11.045 -0.151 1.00 68.12 192 SER A O 1
ATOM 1553 N N . GLU A 1 193 ? 11.628 -12.838 0.973 1.00 60.16 193 GLU A N 1
ATOM 1554 C CA . GLU A 1 193 ? 12.939 -12.791 0.319 1.00 60.16 193 GLU A CA 1
ATOM 1555 C C . GLU A 1 193 ? 12.711 -13.093 -1.170 1.00 60.16 193 GLU A C 1
ATOM 1557 O O . GLU A 1 193 ? 12.147 -14.144 -1.499 1.00 60.16 193 GLU A O 1
ATOM 1562 N N . PRO A 1 194 ? 13.089 -12.195 -2.095 1.00 51.03 194 PRO A N 1
ATOM 1563 C CA . PRO A 1 194 ? 13.084 -12.557 -3.494 1.00 51.03 194 PRO A CA 1
ATOM 1564 C C . PRO A 1 194 ? 14.142 -13.645 -3.645 1.00 51.03 194 PRO A C 1
ATOM 1566 O O . PRO A 1 194 ? 15.332 -13.402 -3.446 1.00 51.03 194 PRO A O 1
ATOM 1569 N N . ALA A 1 195 ? 13.715 -14.864 -3.968 1.00 51.88 195 ALA A N 1
ATOM 1570 C CA . ALA A 1 195 ? 14.659 -15.856 -4.437 1.00 51.88 195 ALA A CA 1
ATOM 1571 C C . ALA A 1 195 ? 15.360 -15.247 -5.660 1.00 51.88 195 ALA A C 1
ATOM 1573 O O . ALA A 1 195 ? 14.700 -14.915 -6.641 1.00 51.88 195 ALA A O 1
ATOM 1574 N N . ALA A 1 196 ? 16.688 -15.110 -5.607 1.00 50.62 196 ALA A N 1
ATOM 1575 C CA . ALA A 1 196 ? 17.502 -14.699 -6.757 1.00 50.62 196 ALA A CA 1
ATOM 1576 C C . ALA A 1 196 ? 17.361 -15.663 -7.954 1.00 50.62 196 ALA A C 1
ATOM 1578 O O . ALA A 1 196 ? 17.825 -15.374 -9.048 1.00 50.62 196 ALA A O 1
ATOM 1579 N N . ASN A 1 197 ? 16.713 -16.812 -7.741 1.00 52.84 197 ASN A N 1
ATOM 1580 C CA . ASN A 1 197 ? 16.417 -17.805 -8.753 1.00 52.84 197 ASN A CA 1
ATOM 1581 C C . ASN A 1 197 ? 14.914 -17.845 -9.037 1.00 52.84 197 ASN A C 1
ATOM 1583 O O . ASN A 1 197 ? 14.107 -17.890 -8.107 1.00 52.84 197 ASN A O 1
ATOM 1587 N N . ASN A 1 198 ? 14.557 -17.993 -10.317 1.00 58.47 198 ASN A N 1
ATOM 1588 C CA . ASN A 1 198 ? 13.192 -18.186 -10.841 1.00 58.47 198 ASN A CA 1
ATOM 1589 C C . ASN A 1 198 ? 12.504 -19.489 -10.371 1.00 58.47 198 ASN A C 1
ATOM 1591 O O . ASN A 1 198 ? 11.565 -19.977 -11.000 1.00 58.47 198 ASN A O 1
ATOM 1595 N N . ASN A 1 199 ? 12.968 -20.098 -9.278 1.00 70.19 199 ASN A N 1
ATOM 1596 C CA . ASN A 1 199 ? 12.364 -21.295 -8.728 1.00 70.19 199 ASN A CA 1
ATOM 1597 C C . ASN A 1 199 ? 11.099 -20.936 -7.937 1.00 70.19 199 ASN A C 1
ATOM 1599 O O . ASN A 1 199 ? 11.159 -20.516 -6.777 1.00 70.19 199 ASN A O 1
ATOM 1603 N N . ASN A 1 200 ? 9.948 -21.157 -8.574 1.00 72.62 200 ASN A N 1
ATOM 1604 C CA . ASN A 1 200 ? 8.623 -20.896 -8.012 1.00 72.62 200 ASN A CA 1
ATOM 1605 C C . ASN A 1 200 ? 8.403 -21.533 -6.628 1.00 72.62 200 ASN A C 1
ATOM 1607 O O . ASN A 1 200 ? 7.723 -20.932 -5.801 1.00 72.62 200 ASN A O 1
ATOM 1611 N N . SER A 1 201 ? 8.979 -22.708 -6.339 1.00 73.31 201 SER A N 1
ATOM 1612 C CA . SER A 1 201 ? 8.775 -23.376 -5.041 1.00 73.31 201 SER A CA 1
ATOM 1613 C C . SER A 1 201 ? 9.494 -22.666 -3.891 1.00 73.31 201 SER A C 1
ATOM 1615 O O . SER A 1 201 ? 8.936 -22.520 -2.804 1.00 73.31 201 SER A O 1
ATOM 1617 N N . VAL A 1 202 ? 10.707 -22.163 -4.138 1.00 73.69 202 VAL A N 1
ATOM 1618 C CA . VAL A 1 202 ? 11.478 -21.392 -3.152 1.00 73.69 202 VAL A CA 1
ATOM 1619 C C . VAL A 1 202 ? 10.776 -20.067 -2.873 1.00 73.69 202 VAL A C 1
ATOM 1621 O O . VAL A 1 202 ? 10.564 -19.716 -1.714 1.00 73.69 202 VAL A O 1
ATOM 1624 N N . ARG A 1 203 ? 10.343 -19.371 -3.931 1.00 75.44 203 ARG A N 1
ATOM 1625 C CA . ARG A 1 203 ? 9.590 -18.116 -3.826 1.00 75.44 203 ARG A CA 1
ATOM 1626 C C . ARG A 1 203 ? 8.304 -18.288 -3.014 1.00 75.44 203 ARG A C 1
ATOM 1628 O O . ARG A 1 203 ? 8.042 -17.486 -2.121 1.00 75.44 203 ARG A O 1
ATOM 1635 N N . ALA A 1 204 ? 7.542 -19.349 -3.283 1.00 75.06 204 ALA A N 1
ATOM 1636 C CA . ALA A 1 204 ? 6.322 -19.645 -2.540 1.00 75.06 204 ALA A CA 1
ATOM 1637 C C . ALA A 1 204 ? 6.597 -19.848 -1.045 1.00 75.06 204 ALA A C 1
ATOM 1639 O O . ALA A 1 204 ? 5.964 -19.200 -0.218 1.00 75.06 204 ALA A O 1
ATOM 1640 N N . SER A 1 205 ? 7.611 -20.645 -0.696 1.00 74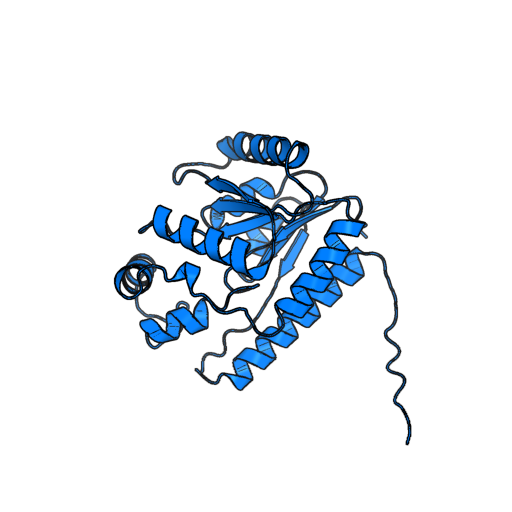.94 205 SER A N 1
ATOM 1641 C CA . SER A 1 205 ? 7.981 -20.870 0.707 1.00 74.94 205 SER A CA 1
ATOM 1642 C C . SER A 1 205 ? 8.435 -19.590 1.424 1.00 74.94 205 SER A C 1
ATOM 1644 O O . SER A 1 205 ? 8.112 -19.390 2.596 1.00 74.94 205 SER A O 1
ATOM 1646 N N . LEU A 1 206 ? 9.178 -18.707 0.750 1.00 75.06 206 LEU A N 1
ATOM 1647 C CA . LEU A 1 206 ? 9.610 -17.428 1.330 1.00 75.06 206 LEU A CA 1
ATOM 1648 C C . LEU A 1 206 ? 8.425 -16.481 1.554 1.00 75.06 206 LEU A C 1
ATOM 1650 O O . LEU A 1 206 ? 8.364 -15.833 2.600 1.00 75.06 206 LEU A O 1
ATOM 1654 N N . SER A 1 207 ? 7.468 -16.460 0.622 1.00 81.81 207 SER A N 1
ATOM 1655 C CA . SER A 1 207 ? 6.202 -15.735 0.769 1.00 81.81 207 SER A CA 1
ATOM 1656 C C . SER A 1 207 ? 5.384 -16.248 1.955 1.00 81.81 207 SER A C 1
ATOM 1658 O O . SER A 1 207 ? 5.009 -15.464 2.821 1.00 81.81 207 SER A O 1
ATOM 1660 N N . GLU A 1 208 ? 5.177 -17.562 2.066 1.00 85.88 208 GLU A N 1
ATOM 1661 C CA . GLU A 1 208 ? 4.420 -18.162 3.176 1.00 85.88 208 GLU A CA 1
ATOM 1662 C C . GLU A 1 208 ? 5.044 -17.830 4.538 1.00 85.88 208 GLU A C 1
ATOM 1664 O O . GLU A 1 208 ? 4.351 -17.405 5.460 1.00 85.88 208 GLU A O 1
ATOM 1669 N N . LYS A 1 209 ? 6.376 -17.899 4.655 1.00 87.94 209 LYS A N 1
ATOM 1670 C CA . LYS A 1 209 ? 7.072 -17.488 5.885 1.00 87.94 209 LYS A CA 1
ATOM 1671 C C . LYS A 1 209 ? 6.895 -15.996 6.192 1.00 87.94 209 LYS A C 1
ATOM 1673 O O . LYS A 1 209 ? 6.857 -15.621 7.365 1.00 87.94 209 LYS A O 1
ATOM 1678 N N . ALA A 1 210 ? 6.851 -15.133 5.175 1.00 89.56 210 ALA A N 1
ATOM 1679 C CA . ALA A 1 210 ? 6.604 -13.698 5.346 1.00 89.56 210 ALA A CA 1
ATOM 1680 C C . ALA A 1 210 ? 5.181 -13.427 5.851 1.00 89.56 210 ALA A C 1
ATOM 1682 O O . ALA A 1 210 ? 4.979 -12.612 6.761 1.00 89.56 210 ALA A O 1
ATOM 1683 N N . VAL A 1 211 ? 4.211 -14.155 5.294 1.00 91.50 211 VAL A N 1
ATOM 1684 C CA . VAL A 1 211 ? 2.813 -14.163 5.728 1.00 91.50 211 VAL A CA 1
ATOM 1685 C C . VAL A 1 211 ? 2.714 -14.601 7.187 1.00 91.50 211 VAL A C 1
ATOM 1687 O O . VAL A 1 211 ? 2.158 -13.853 7.989 1.00 91.50 211 VAL A O 1
ATOM 1690 N N . ASP A 1 212 ? 3.324 -15.726 7.563 1.00 91.94 212 ASP A N 1
ATOM 1691 C CA . ASP A 1 212 ? 3.288 -16.242 8.936 1.00 91.94 212 ASP A CA 1
ATOM 1692 C C . ASP A 1 212 ? 3.826 -15.226 9.952 1.00 91.94 212 ASP A C 1
ATOM 1694 O O . ASP A 1 212 ? 3.168 -14.951 10.957 1.00 91.94 212 ASP A O 1
ATOM 1698 N N . ARG A 1 213 ? 4.976 -14.596 9.665 1.00 93.88 213 ARG A N 1
ATOM 1699 C CA . ARG A 1 213 ? 5.550 -13.546 10.531 1.00 93.88 213 ARG A CA 1
ATOM 1700 C C . ARG A 1 213 ? 4.639 -12.326 10.649 1.00 93.88 213 ARG A C 1
ATOM 1702 O O . ARG A 1 213 ? 4.491 -11.758 11.731 1.00 93.88 213 ARG A O 1
ATOM 1709 N N . SER A 1 214 ? 4.022 -11.917 9.543 1.00 95.00 214 SER A N 1
ATOM 1710 C CA . SER A 1 214 ? 3.094 -10.780 9.527 1.00 95.00 214 SER A CA 1
ATOM 1711 C C . SER A 1 214 ? 1.847 -11.077 10.362 1.00 95.00 214 SER A C 1
ATOM 1713 O O . SER A 1 214 ? 1.428 -10.251 11.174 1.00 95.00 214 SER A O 1
ATOM 1715 N N . ILE A 1 215 ? 1.290 -12.280 10.208 1.00 94.75 215 ILE A N 1
ATOM 1716 C CA . ILE A 1 215 ? 0.147 -12.777 10.975 1.00 94.75 215 ILE A CA 1
ATOM 1717 C C . ILE A 1 215 ? 0.483 -12.844 12.466 1.00 94.75 215 ILE A C 1
ATOM 1719 O O . ILE A 1 215 ? -0.286 -12.346 13.288 1.00 94.75 215 ILE A O 1
ATOM 1723 N N . GLU A 1 216 ? 1.629 -13.422 12.832 1.00 93.81 216 GLU A N 1
ATOM 1724 C CA . GLU A 1 216 ? 2.095 -13.473 14.220 1.00 93.81 216 GLU A CA 1
ATOM 1725 C C . GLU A 1 216 ? 2.164 -12.066 14.816 1.00 93.81 216 GLU A C 1
ATOM 1727 O O . GLU A 1 216 ? 1.587 -11.808 15.875 1.00 93.81 216 GLU A O 1
ATOM 1732 N N . ARG A 1 217 ? 2.746 -11.115 14.080 1.00 93.44 217 ARG A N 1
ATOM 1733 C CA . ARG A 1 217 ? 2.869 -9.737 14.545 1.00 93.44 217 ARG A CA 1
ATOM 1734 C C . ARG A 1 217 ? 1.517 -9.043 14.737 1.00 93.44 217 ARG A C 1
ATOM 1736 O O . ARG A 1 217 ? 1.317 -8.356 15.741 1.00 93.44 217 ARG A O 1
ATOM 1743 N N . LEU A 1 218 ? 0.567 -9.248 13.823 1.00 93.12 218 LEU A N 1
ATOM 1744 C CA . LEU A 1 218 ? -0.806 -8.750 13.972 1.00 93.12 218 LEU A CA 1
ATOM 1745 C C . LEU A 1 218 ? -1.494 -9.369 15.201 1.00 93.12 218 LEU A C 1
ATOM 1747 O O . LEU A 1 218 ? -2.172 -8.665 15.955 1.00 93.12 218 LEU A O 1
ATOM 1751 N N . ARG A 1 219 ? -1.290 -10.667 15.457 1.00 91.56 219 ARG A N 1
ATOM 1752 C CA . ARG A 1 219 ? -1.849 -11.380 16.622 1.00 91.56 219 ARG A CA 1
ATOM 1753 C C . ARG A 1 219 ? -1.272 -10.901 17.950 1.00 91.56 219 ARG A C 1
ATOM 1755 O O . ARG A 1 219 ? -2.027 -10.739 18.912 1.00 91.56 219 ARG A O 1
ATOM 1762 N N . GLU A 1 220 ? 0.024 -10.614 18.005 1.00 89.56 220 GLU A N 1
ATOM 1763 C CA . GLU A 1 220 ? 0.662 -10.003 19.175 1.00 89.56 220 GLU A CA 1
ATOM 1764 C C . GLU A 1 220 ? 0.028 -8.644 19.504 1.00 89.56 220 GLU A C 1
ATOM 1766 O O . GLU A 1 220 ? -0.356 -8.385 20.649 1.00 89.56 220 GLU A O 1
ATOM 1771 N N . MET A 1 221 ? -0.165 -7.794 18.489 1.00 87.88 221 MET A N 1
ATOM 1772 C CA . MET A 1 221 ? -0.798 -6.476 18.634 1.00 87.88 221 MET A CA 1
ATOM 1773 C C . MET A 1 221 ? -2.285 -6.559 19.033 1.00 87.88 221 MET A C 1
ATOM 1775 O O . MET A 1 221 ? -2.808 -5.664 19.704 1.00 87.88 221 MET A O 1
ATOM 1779 N N . LYS A 1 222 ? -2.974 -7.661 18.697 1.00 79.50 222 LYS A N 1
ATOM 1780 C CA . LYS A 1 222 ? -4.340 -7.958 19.173 1.00 79.50 222 LYS A CA 1
ATOM 1781 C C . LYS A 1 222 ? -4.407 -8.246 20.685 1.00 79.50 222 LYS A C 1
ATOM 1783 O O . LYS A 1 222 ? -5.508 -8.292 21.228 1.00 79.50 222 LYS A O 1
ATOM 1788 N N . GLY A 1 223 ? -3.279 -8.433 21.380 1.00 66.81 223 GLY A N 1
ATOM 1789 C CA . GLY A 1 223 ? -3.248 -8.724 22.819 1.00 66.81 223 GLY A CA 1
ATOM 1790 C C . GLY A 1 223 ? -3.479 -10.194 23.180 1.00 66.81 223 GLY A C 1
ATOM 1791 O O . GLY A 1 223 ? -3.822 -10.498 24.322 1.00 66.81 223 GLY A O 1
ATOM 1792 N N . GLY A 1 224 ? -3.317 -11.110 22.222 1.00 52.88 224 GLY A N 1
ATOM 1793 C CA . GLY A 1 224 ? -3.609 -12.528 22.401 1.00 52.88 224 GLY A CA 1
ATOM 1794 C C . GLY A 1 224 ? -2.361 -13.390 22.522 1.00 52.88 224 GLY A C 1
ATOM 1795 O O . GLY A 1 224 ? -1.919 -13.962 21.534 1.00 52.88 224 GLY A O 1
ATOM 1796 N N . ASN A 1 225 ? -1.885 -13.616 23.747 1.00 41.81 225 ASN A N 1
ATOM 1797 C CA . ASN A 1 225 ? -1.102 -14.813 24.065 1.00 41.81 225 ASN A CA 1
ATOM 1798 C C . ASN A 1 225 ? -2.041 -16.037 24.019 1.00 41.81 225 ASN A C 1
ATOM 1800 O O . ASN A 1 225 ? -2.404 -16.610 25.045 1.00 41.81 225 ASN A O 1
ATOM 1804 N N . ARG A 1 226 ? -2.496 -16.445 22.831 1.00 46.16 226 ARG A N 1
ATOM 1805 C CA . ARG A 1 226 ? -2.989 -17.813 22.642 1.00 46.16 226 ARG A CA 1
ATOM 1806 C C . ARG A 1 226 ? -1.810 -18.626 22.146 1.00 46.16 226 ARG A C 1
ATOM 1808 O O . ARG A 1 226 ? -1.551 -18.677 20.951 1.00 46.16 226 ARG A O 1
ATOM 1815 N N . ARG A 1 227 ? -1.104 -19.268 23.084 1.00 39.34 227 ARG A N 1
ATOM 1816 C CA . ARG A 1 227 ? -0.235 -20.408 22.773 1.00 39.34 227 ARG A CA 1
ATOM 1817 C C . ARG A 1 227 ? -1.031 -21.351 21.874 1.00 39.34 227 ARG A C 1
ATOM 1819 O O . ARG A 1 227 ? -1.979 -21.981 22.343 1.00 39.34 227 ARG A O 1
ATOM 1826 N N . ILE A 1 228 ? -0.656 -21.443 20.603 1.00 42.94 228 ILE A N 1
ATOM 1827 C CA . ILE A 1 228 ? -1.085 -22.540 19.743 1.00 42.94 228 ILE A CA 1
ATOM 1828 C C . ILE A 1 228 ? -0.381 -23.771 20.306 1.00 42.94 228 ILE A C 1
ATOM 1830 O O . ILE A 1 228 ? 0.778 -24.052 20.012 1.00 42.94 228 ILE A O 1
ATOM 1834 N N . THR A 1 229 ? -1.049 -24.484 21.207 1.00 36.75 229 THR A N 1
ATOM 1835 C CA . THR A 1 229 ? -0.626 -25.825 21.579 1.00 36.75 229 THR A CA 1
ATOM 1836 C C . THR A 1 229 ? -0.892 -26.708 20.369 1.00 36.75 229 THR A C 1
ATOM 1838 O O . THR A 1 229 ? -2.019 -27.130 20.117 1.00 36.75 229 THR A O 1
ATOM 1841 N N . HIS A 1 230 ? 0.156 -26.989 19.591 1.00 35.22 230 HIS A N 1
ATOM 1842 C CA . HIS A 1 230 ? 0.145 -28.101 18.648 1.00 35.22 230 HIS A CA 1
ATOM 1843 C C . HIS A 1 230 ? -0.097 -29.390 19.438 1.00 35.22 230 HIS A C 1
ATOM 1845 O O . HIS A 1 230 ? 0.826 -30.049 19.919 1.00 35.22 230 HIS A O 1
ATOM 1851 N N . ARG A 1 231 ? -1.367 -29.760 19.596 1.00 36.84 231 ARG A N 1
ATOM 1852 C CA . ARG A 1 231 ? -1.750 -31.076 20.083 1.00 36.84 231 ARG A CA 1
ATOM 1853 C C . ARG A 1 231 ? -1.473 -32.043 18.936 1.00 36.84 231 ARG A C 1
ATOM 1855 O O . ARG A 1 231 ? -2.331 -32.270 18.088 1.00 36.84 231 ARG A O 1
ATOM 1862 N N . LYS A 1 232 ? -0.242 -32.567 18.881 1.00 38.19 232 LYS A N 1
ATOM 1863 C CA . LYS A 1 232 ? 0.098 -33.732 18.056 1.00 38.19 232 LYS A CA 1
ATOM 1864 C C . LYS A 1 232 ? -0.944 -34.811 18.351 1.00 38.19 232 LYS A C 1
ATOM 1866 O O . LYS A 1 232 ? -0.985 -35.344 19.460 1.00 38.19 232 LYS A O 1
ATOM 1871 N N . ARG A 1 233 ? -1.805 -35.106 17.374 1.00 42.09 233 ARG A N 1
ATOM 1872 C CA . ARG A 1 233 ? -2.589 -36.342 17.364 1.00 42.09 233 ARG A CA 1
ATOM 1873 C C . ARG A 1 233 ? -1.577 -37.483 17.290 1.00 42.09 233 ARG A C 1
ATOM 1875 O O . ARG A 1 233 ? -0.948 -37.679 16.257 1.00 42.09 233 ARG A O 1
ATOM 1882 N N . ARG A 1 234 ? -1.372 -38.166 18.415 1.00 39.59 234 ARG A N 1
ATOM 1883 C CA . ARG A 1 234 ? -0.810 -39.515 18.427 1.00 39.59 234 ARG A CA 1
ATOM 1884 C C . ARG A 1 234 ? -1.894 -40.436 17.871 1.00 39.59 234 ARG A C 1
ATOM 1886 O O . ARG A 1 234 ? -2.945 -40.564 18.496 1.00 39.59 234 ARG A O 1
ATOM 1893 N N . THR A 1 235 ? -1.659 -40.949 16.670 1.00 51.16 235 THR A N 1
ATOM 1894 C CA . THR A 1 235 ? -2.150 -42.262 16.236 1.00 51.16 235 THR A CA 1
ATOM 1895 C C . THR A 1 235 ? -1.421 -43.346 17.008 1.00 51.16 235 THR A C 1
ATOM 1897 O O . THR A 1 235 ? -0.206 -43.140 17.244 1.00 51.16 235 THR A O 1
#

Radius of gyration: 17.9 Å; chains: 1; bounding box: 40×63×47 Å

Organism: NCBI:txid1070528

Secondary structure (DSSP, 8-state):
---GGGEEEEE--BTTTB-HHHHHHHHHSS-TTT-SS-HHHHHHHHHHHSTTTGGGPPBPTTHHHHHHHHHHHHHHHT--S-EEEEE--STTHHHHHHHHHHHHHHHT-SS-EEEEE--TT--GGGHHHHHHHHHHHHHH--TT-EEEEEE-GGGGGGGTT-SSEEEEEES-TTHHHHHTTSTT-EEEE------SS--HHHHHHHHHHHHHHHHHHHHHHTT------------

Foldseek 3Di:
DAALLWEDEEEEPDLQFFPLQLLLCVQQVFGPVPDPDDPVVSCCSQCVVDQLSLLPTDTAQCSVVLLVLVCVSCVRNVNLAHEYAYEADPVVRVSRVVSNLNNCCVPRFPDEEAEDEDDQPDDLVCLVVSLVVVVVCSVPDDSRYYYYYYYHLLCSCSCLPRTRAYEYEEQDPVSQVSSCVPVSHHYQHQHQPPDSDPPPVSSNVSNVVSSVSSSVVSCVSNVDPPPPPPPPPDD